Protein AF-A0A6A5CDA8-F1 (afdb_monomer)

Mean predicted aligned error: 11.1 Å

Foldseek 3Di:
DDDDDDPPPVVVVVVVPPPPDPPPPPPVPPPQQFDDPLQLLLLLLQCVLLVHPFDPSRVQLSVADADCVLVVQLLVLCVVCLVVVPLVSPLSSLLSLLVNLVSSLVSRVSRPRVVCSVLSVVLSVCSNVVVLVVSVQLSCCSVVVPVDDPGLVVLSVQLSVCVVVSVSNSNSNSSNNNSNVSSD

Sequence (184 aa):
MKRLTVGVVALMVLAVMMMMNCQSHTSALPIPKQLPSNVLAFVEGFLLGIEADVGNVTSCTKDAKITLNDFENAFYSLEYGFKKMNPQLIETGLKELAAGIEEIKQGIEDCNVKGIIKQIESLIAQLKSGTLGIIKVLVHETINIFHNSENLTNEFKNAIQYWKDKKYELCGVQVGMIVGVLLE

pLDDT: mean 81.66, std 19.38, range [39.44, 98.56]

Nearest PDB structures (foldseek):
  5tpm-as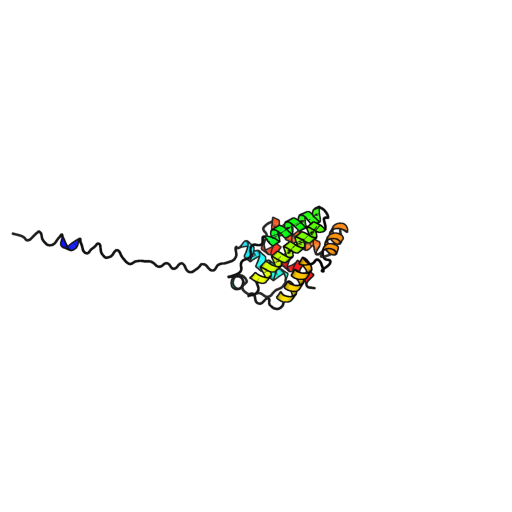sembly2_D  TM=4.374E-01  e=2.288E-01  Escherichia coli CFT073
  8pwn-assembly1_A  TM=2.565E-01  e=3.279E+00  Homo sapiens
  5ng6-assembly2_C  TM=3.794E-01  e=9.788E+00  Francisella tularensis subsp. novicida U112

Solvent-accessible surface area (backbone atoms only — not comparable to full-atom values): 10303 Å² total; per-residue (Å²): 132,83,95,81,82,75,76,68,70,69,62,64,69,70,71,70,77,73,82,78,82,80,79,77,77,72,70,70,69,78,72,77,57,61,55,57,69,60,55,44,34,20,51,53,17,23,38,57,28,52,68,52,86,51,78,64,61,72,70,37,28,33,84,34,82,74,83,62,59,36,40,54,52,10,40,52,30,32,54,51,9,65,75,65,72,34,67,69,35,36,48,50,12,42,34,27,37,26,52,31,51,50,44,49,50,67,30,38,67,68,36,74,48,70,89,48,50,65,56,52,52,50,47,32,52,30,41,62,71,53,74,72,48,55,63,57,53,47,53,49,52,68,73,62,66,67,90,82,61,99,41,69,60,53,38,52,51,49,23,41,50,24,51,76,69,66,37,32,31,64,17,15,23,30,52,12,38,52,50,43,66,69,72,111

Organism: Naegleria fowleri (NCBI:txid5763)

Structure (mmCIF, N/CA/C/O backbone):
data_AF-A0A6A5CDA8-F1
#
_entry.id   AF-A0A6A5CDA8-F1
#
loop_
_atom_site.group_PDB
_atom_site.id
_atom_site.type_symbol
_atom_site.label_atom_id
_atom_site.label_alt_id
_atom_site.label_comp_id
_atom_site.label_asym_id
_atom_site.label_entity_id
_atom_site.label_seq_id
_atom_site.pdbx_PDB_ins_code
_atom_site.Cartn_x
_atom_site.Cartn_y
_atom_site.Cartn_z
_atom_site.occupancy
_atom_site.B_iso_or_equiv
_atom_s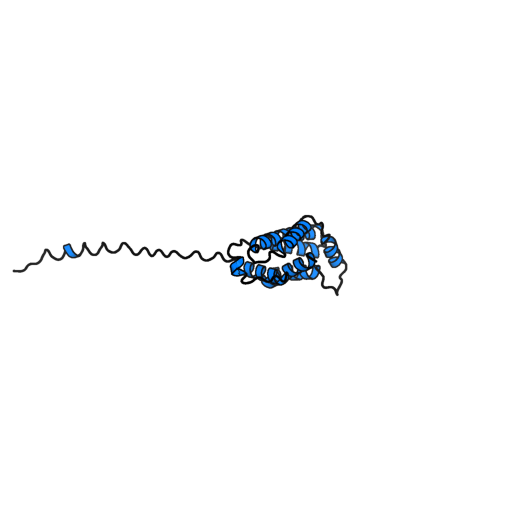ite.auth_seq_id
_atom_site.auth_comp_id
_atom_site.auth_asym_id
_atom_site.auth_atom_id
_atom_site.pdbx_PDB_model_num
ATOM 1 N N . MET A 1 1 ? -91.820 31.851 16.394 1.00 44.12 1 MET A N 1
ATOM 2 C CA . MET A 1 1 ? -91.070 31.388 15.208 1.00 44.12 1 MET A CA 1
ATOM 3 C C . MET A 1 1 ? -89.579 31.387 15.529 1.00 44.12 1 MET A C 1
ATOM 5 O O . MET A 1 1 ? -89.061 32.410 15.943 1.00 44.12 1 MET A O 1
ATOM 9 N N . LYS A 1 2 ? -88.988 30.183 15.456 1.00 39.44 2 LYS A N 1
ATOM 10 C CA . LYS A 1 2 ? -87.568 29.769 15.347 1.00 39.44 2 LYS A CA 1
ATOM 11 C C . LYS A 1 2 ? -86.530 30.907 15.404 1.00 39.44 2 LYS A C 1
ATOM 13 O O . LYS A 1 2 ? -86.514 31.746 14.520 1.00 39.44 2 LYS A O 1
ATOM 18 N N . ARG A 1 3 ? -85.695 31.017 16.450 1.00 48.16 3 ARG A N 1
ATOM 19 C CA . ARG A 1 3 ? -84.506 30.176 16.766 1.00 48.16 3 ARG A CA 1
ATOM 20 C C . ARG A 1 3 ? -83.619 29.888 15.545 1.00 48.16 3 ARG A C 1
ATOM 22 O O . ARG A 1 3 ? -83.562 28.755 15.088 1.00 48.16 3 ARG A O 1
ATOM 29 N N . LEU A 1 4 ? -82.919 30.898 15.044 1.00 48.12 4 LEU A N 1
ATOM 30 C CA . LEU A 1 4 ? -81.781 30.754 14.132 1.00 48.12 4 LEU A CA 1
ATOM 31 C C . LEU A 1 4 ? -80.940 32.024 14.261 1.00 48.12 4 LEU A C 1
ATOM 33 O O . LEU A 1 4 ? -81.420 33.054 13.815 1.00 48.12 4 LEU A O 1
ATOM 37 N N . THR A 1 5 ? -79.757 31.952 14.885 1.00 48.00 5 THR A N 1
ATOM 38 C CA . THR A 1 5 ? -78.607 32.861 14.619 1.00 48.00 5 THR A CA 1
ATOM 39 C C . THR A 1 5 ? -77.405 32.651 15.544 1.00 48.00 5 THR A C 1
ATOM 41 O O . THR A 1 5 ? -76.321 33.097 15.197 1.00 48.00 5 THR A O 1
ATOM 44 N N . VAL A 1 6 ? -77.523 31.953 16.682 1.00 46.28 6 VAL A N 1
ATOM 45 C CA . VAL A 1 6 ? -76.407 31.901 17.662 1.00 46.28 6 VAL A CA 1
ATOM 46 C C . VAL A 1 6 ? -75.512 30.653 17.527 1.00 46.28 6 VAL A C 1
ATOM 48 O O . VAL A 1 6 ? -74.372 30.657 17.975 1.00 46.28 6 VAL A O 1
ATOM 51 N N . GLY A 1 7 ? -75.973 29.587 16.865 1.00 40.06 7 GLY A N 1
ATOM 52 C CA . GLY A 1 7 ? -75.277 28.288 16.878 1.00 40.06 7 GLY A CA 1
ATOM 53 C C . GLY A 1 7 ? -74.151 28.084 15.856 1.00 40.06 7 GLY A C 1
ATOM 54 O O . GLY A 1 7 ? -73.374 27.151 16.011 1.00 40.06 7 GLY A O 1
ATOM 55 N N . VAL A 1 8 ? -74.052 28.907 14.805 1.00 44.09 8 VAL A N 1
ATOM 56 C CA . VAL A 1 8 ? -73.163 28.590 13.664 1.00 44.09 8 VAL A CA 1
ATOM 57 C C . VAL A 1 8 ? -71.793 29.264 13.773 1.00 44.09 8 VAL A C 1
ATOM 59 O O . VAL A 1 8 ? -70.801 28.711 13.310 1.00 44.09 8 VAL A O 1
ATOM 62 N N . VAL A 1 9 ? -71.693 30.416 14.441 1.00 42.38 9 VAL A N 1
ATOM 63 C CA . VAL A 1 9 ? -70.419 31.158 14.514 1.00 42.38 9 VAL A CA 1
ATOM 64 C C . VAL A 1 9 ? -69.482 30.586 15.588 1.00 42.38 9 VAL A C 1
ATOM 66 O O . VAL A 1 9 ? -68.268 30.598 15.414 1.00 42.38 9 VAL A O 1
ATOM 69 N N . ALA A 1 10 ? -70.025 29.997 16.659 1.00 42.84 10 ALA A N 1
ATOM 70 C CA . ALA A 1 10 ? -69.215 29.419 17.735 1.00 42.84 10 ALA A CA 1
ATOM 71 C C . ALA A 1 10 ? -68.520 28.098 17.348 1.00 42.84 10 ALA A C 1
ATOM 73 O O . ALA A 1 10 ? -67.520 27.736 17.965 1.00 42.84 10 ALA A O 1
ATOM 74 N N . LEU A 1 11 ? -69.006 27.387 16.321 1.00 42.19 11 LEU A N 1
ATOM 75 C CA . LEU A 1 11 ? -68.432 26.096 15.925 1.00 42.19 11 LEU A CA 1
ATOM 76 C C . LEU A 1 11 ? -67.228 26.210 14.976 1.00 42.19 11 LEU A C 1
ATOM 78 O O . LEU A 1 11 ? -66.478 25.247 14.851 1.00 42.19 11 LEU A O 1
ATOM 82 N N . MET A 1 12 ? -67.005 27.359 14.326 1.00 40.62 12 MET A N 1
ATOM 83 C CA . MET A 1 12 ? -65.873 27.505 13.396 1.00 40.62 12 MET A CA 1
ATOM 84 C C . MET A 1 12 ? -64.553 27.899 14.070 1.00 40.62 12 MET A C 1
ATOM 86 O O . MET A 1 12 ? -63.495 27.671 13.493 1.00 40.62 12 MET A O 1
ATOM 90 N N . VAL A 1 13 ? -64.572 28.444 15.291 1.00 45.09 13 VAL A N 1
ATOM 91 C CA . VAL A 1 13 ? -63.335 28.913 15.948 1.00 45.09 13 VAL A CA 1
ATOM 92 C C . VAL A 1 13 ? -62.582 27.775 16.659 1.00 45.09 13 VAL A C 1
ATOM 94 O O . VAL A 1 13 ? -61.368 27.847 16.822 1.00 45.09 13 VAL A O 1
ATOM 97 N N . LEU A 1 14 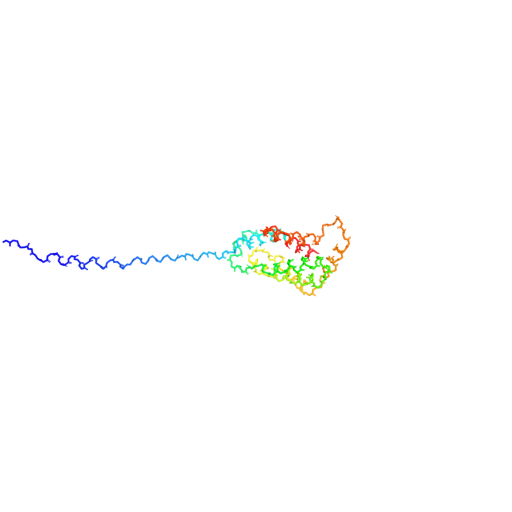? -63.254 26.672 17.006 1.00 42.12 14 LEU A N 1
ATOM 98 C CA . LEU A 1 14 ? -62.632 25.530 17.697 1.00 42.12 14 LEU A CA 1
ATOM 99 C C . LEU A 1 14 ? -61.931 24.522 16.769 1.00 42.12 14 LEU A C 1
ATOM 101 O O . LEU A 1 14 ? -61.166 23.693 17.252 1.00 42.12 14 LEU A O 1
ATOM 105 N N . ALA A 1 15 ? -62.129 24.602 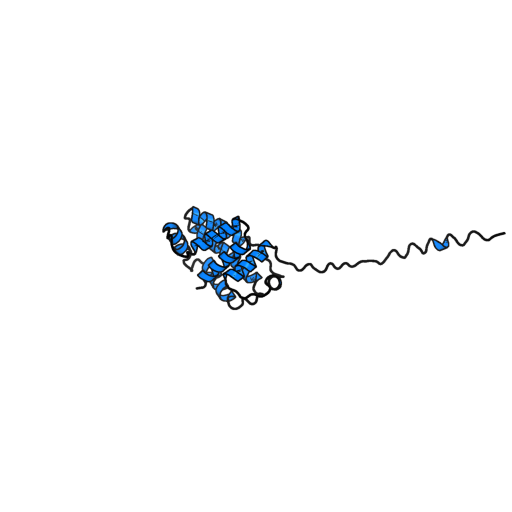15.450 1.00 42.59 15 ALA A N 1
ATOM 106 C CA . ALA A 1 15 ? -61.531 23.655 14.502 1.00 42.59 15 ALA A CA 1
ATOM 107 C C . ALA A 1 15 ? -60.115 24.041 14.026 1.00 42.59 15 ALA A C 1
ATOM 109 O O . ALA A 1 15 ? -59.438 23.227 13.404 1.00 42.59 15 ALA A O 1
ATOM 110 N N . VAL A 1 16 ? -59.636 25.256 14.323 1.00 45.94 16 VAL A N 1
ATOM 111 C CA . VAL A 1 16 ? -58.322 25.741 13.845 1.00 45.94 16 VAL A CA 1
ATOM 112 C C . VAL A 1 16 ? -57.199 25.520 14.876 1.00 45.94 16 VAL A C 1
ATOM 114 O O . VAL A 1 16 ? -56.023 25.649 14.555 1.00 45.94 16 VAL A O 1
ATOM 117 N N . MET A 1 17 ? -57.520 25.092 16.102 1.00 46.44 17 MET A N 1
ATOM 118 C CA . MET A 1 17 ? -56.546 24.937 17.198 1.00 46.44 17 MET A CA 1
ATOM 119 C C . MET A 1 17 ? -56.062 23.493 17.445 1.00 46.44 17 MET A C 1
ATOM 121 O O . MET A 1 17 ? -55.519 23.200 18.504 1.00 46.44 17 MET A O 1
ATOM 125 N N . MET A 1 18 ? -56.219 22.588 16.471 1.00 44.53 18 MET A N 1
ATOM 126 C CA . MET A 1 18 ? -55.675 21.213 16.518 1.00 44.53 18 MET A CA 1
ATOM 127 C C . MET A 1 18 ? -54.703 20.892 15.367 1.00 44.53 18 MET A C 1
ATOM 129 O O . MET A 1 18 ? -54.469 19.729 15.057 1.00 44.53 18 MET A O 1
ATOM 133 N N . MET A 1 19 ? -54.091 21.905 14.743 1.00 47.66 19 MET A N 1
ATOM 134 C CA . MET A 1 19 ? -53.007 21.706 13.759 1.00 47.66 19 MET A CA 1
ATOM 135 C C . MET A 1 19 ? -51.602 21.982 14.320 1.00 47.66 19 MET A C 1
ATOM 137 O O . MET A 1 19 ? -50.633 22.065 13.573 1.00 47.66 19 MET A O 1
ATOM 141 N N . MET A 1 20 ? -51.462 22.080 15.642 1.00 53.81 20 MET A N 1
ATOM 142 C CA . MET A 1 20 ? -50.168 22.047 16.322 1.00 53.81 20 MET A CA 1
ATOM 143 C C . MET A 1 20 ? -50.147 20.801 17.193 1.00 53.81 20 MET A C 1
ATOM 145 O O . MET A 1 20 ? -50.733 20.816 18.267 1.00 53.81 20 MET A O 1
ATOM 149 N N . ASN A 1 21 ? -49.550 19.717 16.691 1.00 50.25 21 ASN A N 1
ATOM 150 C CA . ASN A 1 21 ? -48.532 18.926 17.401 1.00 50.25 21 ASN A CA 1
ATOM 151 C C . ASN A 1 21 ? -48.347 17.521 16.794 1.00 50.25 21 ASN A C 1
ATOM 153 O O . ASN A 1 21 ? -48.413 16.510 17.487 1.00 50.25 21 ASN A O 1
ATOM 157 N N . CYS A 1 22 ? -48.068 17.447 15.494 1.00 43.53 22 CYS A N 1
ATOM 158 C CA . CYS A 1 22 ? -47.340 16.3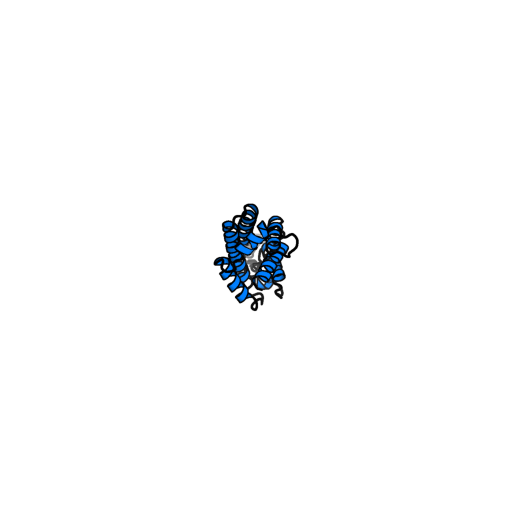03 14.956 1.00 43.53 22 CYS A CA 1
ATOM 159 C C . CYS A 1 22 ? -45.987 16.809 14.457 1.00 43.53 22 CYS A C 1
ATOM 161 O O . CYS A 1 22 ? -45.692 16.813 13.267 1.00 43.53 22 CYS A O 1
ATOM 163 N N . GLN A 1 23 ? -45.163 17.300 15.389 1.00 49.88 23 GLN A N 1
ATOM 164 C CA . GLN A 1 23 ? -43.724 17.231 15.189 1.00 49.88 23 GLN A CA 1
ATOM 165 C C . GLN A 1 23 ? -43.383 15.744 15.213 1.00 49.88 23 GLN A C 1
ATOM 167 O O . GLN A 1 23 ? -43.105 15.160 16.259 1.00 49.88 23 GLN A O 1
ATOM 172 N N . SER A 1 24 ? -43.449 15.109 14.046 1.00 44.56 24 SER A N 1
ATOM 173 C CA . SER A 1 24 ? -42.649 13.929 13.797 1.00 44.56 24 SER A CA 1
ATOM 174 C C . SER A 1 24 ? -41.200 14.381 13.940 1.00 44.56 24 SER A C 1
ATOM 176 O O . SER A 1 24 ? -40.571 14.825 12.980 1.00 44.56 24 SER A O 1
ATOM 178 N N . HIS A 1 25 ? -40.667 14.293 15.157 1.00 40.00 25 HIS A N 1
ATOM 179 C CA . HIS A 1 25 ? -39.252 14.046 15.341 1.00 40.00 25 HIS A CA 1
ATOM 180 C C . HIS A 1 25 ? -38.985 12.682 14.702 1.00 40.00 25 HIS A C 1
ATOM 182 O O . HIS A 1 25 ? -38.884 11.661 15.371 1.00 40.00 25 HIS A O 1
ATOM 188 N N . THR A 1 26 ? -38.889 12.654 13.373 1.00 41.00 26 THR A N 1
ATOM 189 C CA . THR A 1 26 ? -38.004 11.716 12.710 1.00 41.00 26 THR A CA 1
ATOM 190 C C . THR A 1 26 ? -36.610 12.176 13.103 1.00 41.00 26 THR A C 1
ATOM 192 O O . THR A 1 26 ? -35.941 12.900 12.368 1.00 41.00 26 THR A O 1
ATOM 195 N N . SER A 1 27 ? -36.179 11.810 14.309 1.00 44.97 27 SER A N 1
ATOM 196 C CA . SER A 1 27 ? -34.771 11.557 14.548 1.00 44.97 27 SER A CA 1
ATOM 197 C C . SER A 1 27 ? -34.423 10.446 13.570 1.00 44.97 27 SER A C 1
ATOM 199 O O . SER A 1 27 ? -34.586 9.263 13.860 1.00 44.97 27 SER A O 1
ATOM 201 N N . ALA A 1 28 ? -34.039 10.841 12.352 1.00 47.25 28 ALA A N 1
ATOM 202 C CA . ALA A 1 28 ? -33.265 9.981 11.490 1.00 47.25 28 ALA A CA 1
ATOM 203 C C . ALA A 1 28 ? -32.121 9.503 12.379 1.00 47.25 28 ALA A C 1
ATOM 205 O O . ALA A 1 28 ? -31.307 10.311 12.836 1.00 47.25 28 ALA A O 1
ATOM 206 N N . LEU A 1 29 ? -32.154 8.218 12.738 1.00 44.00 29 LEU A N 1
ATOM 207 C CA . LEU A 1 29 ? -31.032 7.586 13.404 1.00 44.00 29 LEU A CA 1
ATOM 208 C C . LEU A 1 29 ? -29.797 7.957 12.578 1.00 44.00 29 LEU A C 1
ATOM 210 O O . LEU A 1 29 ? -29.884 7.893 11.345 1.00 44.00 29 LEU A O 1
ATOM 214 N N . PRO A 1 30 ? -28.693 8.401 13.205 1.00 53.69 30 PRO A N 1
ATOM 215 C CA . PRO A 1 30 ? -27.465 8.646 12.473 1.00 53.69 30 PRO A CA 1
ATOM 216 C C . PRO A 1 30 ? -27.184 7.390 11.657 1.00 53.69 30 PRO A C 1
ATOM 218 O O . PRO A 1 30 ? -27.027 6.311 12.232 1.00 53.69 30 PRO A O 1
ATOM 221 N N . ILE A 1 31 ? -27.216 7.509 10.328 1.00 53.31 31 ILE A N 1
ATOM 222 C CA . ILE A 1 31 ? -26.797 6.415 9.458 1.00 53.31 31 ILE A CA 1
ATOM 223 C C . ILE A 1 31 ? -25.373 6.101 9.923 1.00 53.31 31 ILE A C 1
ATOM 225 O O . ILE A 1 31 ? -24.559 7.034 9.956 1.00 53.31 31 ILE A O 1
ATOM 229 N N . PRO A 1 32 ? -25.079 4.865 10.373 1.00 55.06 32 PRO A N 1
ATOM 230 C CA . PRO A 1 32 ? -23.731 4.519 10.789 1.00 55.06 32 PRO A CA 1
ATOM 231 C C . PRO A 1 32 ? -22.792 4.921 9.659 1.00 55.06 32 PRO A C 1
ATOM 233 O O . PRO A 1 32 ? -23.078 4.657 8.489 1.00 55.06 32 PRO A O 1
ATOM 236 N N . LYS A 1 33 ? -21.736 5.660 10.004 1.00 64.69 33 LYS A N 1
ATOM 237 C CA . LYS A 1 33 ? -20.827 6.281 9.045 1.00 64.69 33 LYS A CA 1
ATOM 238 C C . LYS A 1 33 ? -19.955 5.202 8.405 1.00 64.69 33 LYS A C 1
ATOM 240 O O . LYS A 1 33 ? -18.785 5.067 8.711 1.00 64.69 33 LYS A O 1
ATOM 245 N N . GLN A 1 34 ? -20.549 4.395 7.541 1.00 75.56 34 GLN A N 1
ATOM 246 C CA . GLN A 1 34 ? -19.856 3.306 6.884 1.00 75.56 34 GLN A CA 1
ATOM 247 C C . GLN A 1 34 ? -18.850 3.872 5.881 1.00 75.56 34 GLN A C 1
ATOM 249 O O . GLN A 1 34 ? -19.114 4.879 5.215 1.00 75.56 34 GLN A O 1
ATOM 254 N N . LEU A 1 35 ? -17.696 3.214 5.778 1.00 87.38 35 LEU A N 1
ATOM 255 C CA . LEU A 1 35 ? -16.744 3.491 4.713 1.00 87.38 35 LEU A CA 1
ATOM 256 C C . LEU A 1 35 ? -17.433 3.367 3.342 1.00 87.38 35 LEU A C 1
ATOM 258 O O . LEU A 1 35 ? -18.314 2.517 3.170 1.00 87.38 35 LEU A O 1
ATOM 262 N N . PRO A 1 36 ? -17.030 4.176 2.348 1.00 92.56 36 PRO A N 1
ATOM 263 C CA . PRO A 1 36 ? -17.439 3.958 0.968 1.00 92.56 36 PRO A CA 1
ATOM 264 C C . PRO A 1 36 ? -17.152 2.516 0.527 1.00 92.56 36 PRO A C 1
ATOM 266 O O . PRO A 1 36 ? -16.159 1.922 0.944 1.00 92.56 36 PRO A O 1
ATOM 269 N N . SER A 1 37 ? -18.001 1.950 -0.330 1.00 93.06 37 SER A N 1
ATOM 270 C CA . SER A 1 37 ? -17.945 0.528 -0.709 1.00 93.06 37 SER A CA 1
ATOM 271 C C . SER A 1 37 ? -16.604 0.101 -1.312 1.00 93.06 37 SER A C 1
ATOM 273 O O . SER A 1 37 ? -16.108 -0.975 -1.000 1.00 93.06 37 SER A O 1
ATOM 275 N N . ASN A 1 38 ? -15.983 0.953 -2.126 1.00 95.44 38 ASN A N 1
ATOM 276 C CA . ASN A 1 38 ? -14.641 0.729 -2.665 1.00 95.44 38 ASN A CA 1
ATOM 277 C C . ASN A 1 38 ? -13.558 0.711 -1.578 1.00 95.44 38 ASN A C 1
ATOM 279 O O . ASN A 1 38 ? -12.631 -0.090 -1.651 1.00 95.44 38 ASN A O 1
ATOM 283 N N . VAL A 1 39 ? -13.682 1.581 -0.575 1.00 96.06 39 VAL A N 1
ATOM 284 C CA . VAL A 1 39 ? -12.737 1.668 0.541 1.00 96.06 39 VAL A CA 1
ATOM 285 C C . VAL A 1 39 ? -12.877 0.459 1.455 1.00 96.06 39 VAL A C 1
ATOM 287 O O . VAL A 1 39 ? -11.875 -0.150 1.809 1.00 96.06 39 VAL A O 1
ATOM 290 N N . LEU A 1 40 ? -14.111 0.068 1.779 1.00 95.06 40 LEU A N 1
ATOM 291 C CA . LEU A 1 40 ? -14.379 -1.142 2.549 1.00 95.06 40 LEU A CA 1
ATOM 292 C C . LEU A 1 40 ? -13.818 -2.383 1.843 1.00 95.06 40 LEU A C 1
ATOM 294 O O . LEU A 1 40 ? -13.075 -3.133 2.463 1.00 95.06 40 LEU A O 1
ATOM 298 N N . ALA A 1 41 ? -14.094 -2.541 0.544 1.00 96.81 41 ALA A N 1
ATOM 299 C CA . ALA A 1 41 ? -13.580 -3.657 -0.247 1.00 96.81 41 ALA A CA 1
ATOM 300 C C . ALA A 1 41 ? -12.043 -3.707 -0.240 1.00 96.81 41 ALA A C 1
ATOM 302 O O . ALA A 1 41 ? -11.459 -4.772 -0.068 1.00 96.81 41 ALA A O 1
ATOM 303 N N . PHE A 1 42 ? -11.374 -2.557 -0.378 1.00 98.19 42 PHE A N 1
ATOM 304 C CA . PHE A 1 42 ? -9.915 -2.483 -0.279 1.00 98.19 42 PHE A CA 1
ATOM 305 C C . PHE A 1 42 ? -9.403 -2.921 1.099 1.00 98.19 42 PHE A C 1
ATOM 307 O O . PHE A 1 42 ? -8.447 -3.687 1.175 1.00 98.19 42 PHE A O 1
ATOM 314 N N . VAL A 1 43 ? -10.029 -2.459 2.187 1.00 96.12 43 VAL A N 1
ATOM 315 C CA . VAL A 1 43 ? -9.634 -2.822 3.559 1.00 96.12 43 VAL A CA 1
ATOM 316 C C . VAL A 1 43 ? -9.856 -4.312 3.825 1.00 96.12 43 VAL A C 1
ATOM 318 O O . VAL A 1 43 ? -8.981 -4.957 4.396 1.00 96.12 43 VAL A O 1
ATOM 321 N N . GLU A 1 44 ? -10.986 -4.873 3.390 1.00 95.31 44 GLU A N 1
ATOM 322 C CA . GLU A 1 44 ? -11.264 -6.312 3.480 1.00 95.31 44 GLU A CA 1
ATOM 323 C C . GLU A 1 44 ? -10.193 -7.115 2.736 1.00 95.31 44 GLU A C 1
ATOM 325 O O . GLU A 1 44 ? -9.582 -8.010 3.317 1.00 95.31 44 GLU A O 1
ATOM 330 N N . GLY A 1 45 ? -9.877 -6.722 1.500 1.00 96.75 45 GLY A N 1
ATOM 331 C CA . GLY A 1 45 ? -8.789 -7.318 0.733 1.00 96.75 45 GLY A CA 1
ATOM 332 C C . GLY A 1 45 ? -7.435 -7.216 1.438 1.00 96.75 45 GLY A C 1
ATOM 333 O O . GLY A 1 45 ? -6.708 -8.199 1.516 1.00 96.75 45 GLY A O 1
ATOM 334 N N . PHE A 1 46 ? -7.099 -6.053 1.998 1.00 96.81 46 PHE A N 1
ATOM 335 C CA . PHE A 1 46 ? -5.847 -5.851 2.731 1.00 96.81 46 PHE A CA 1
ATOM 336 C C . PHE A 1 46 ? -5.714 -6.799 3.925 1.00 96.81 46 PHE A C 1
ATOM 338 O O . PHE A 1 46 ? -4.672 -7.428 4.099 1.00 96.81 46 PHE A O 1
ATOM 345 N N . LEU A 1 47 ? -6.777 -6.932 4.722 1.00 94.00 47 LEU A N 1
ATOM 346 C CA . LEU A 1 47 ? -6.811 -7.823 5.882 1.00 94.00 47 LEU A CA 1
ATOM 347 C C . LEU A 1 47 ? -6.705 -9.297 5.470 1.00 94.00 47 LEU A C 1
ATOM 349 O O . LEU A 1 47 ? -6.021 -10.064 6.143 1.00 94.00 47 LEU A O 1
ATOM 353 N N . LEU A 1 48 ? -7.305 -9.676 4.336 1.00 94.06 48 LEU A N 1
ATOM 354 C CA . LEU A 1 48 ? -7.119 -11.003 3.745 1.00 94.06 48 LEU A CA 1
ATOM 355 C C . LEU A 1 48 ? -5.668 -11.232 3.301 1.00 94.06 48 LEU A C 1
ATOM 357 O O . LEU A 1 48 ? -5.114 -12.293 3.567 1.00 94.06 48 LEU A O 1
ATOM 361 N N . GLY A 1 49 ? -5.042 -10.249 2.651 1.00 93.75 49 GLY A N 1
ATOM 362 C CA . GLY A 1 49 ? -3.683 -10.377 2.119 1.00 93.75 49 GLY A CA 1
ATOM 363 C C . GLY A 1 49 ? -2.591 -10.471 3.190 1.00 93.75 49 GLY A C 1
ATOM 364 O O . GLY A 1 49 ? -1.576 -11.113 2.951 1.00 93.75 49 GLY A O 1
ATOM 365 N N . ILE A 1 50 ? -2.796 -9.870 4.367 1.00 91.69 50 ILE A N 1
ATOM 366 C CA . ILE A 1 50 ? -1.911 -10.042 5.540 1.00 91.69 50 ILE A CA 1
ATOM 367 C C . ILE A 1 50 ? -2.310 -11.245 6.415 1.00 91.69 50 ILE A C 1
ATOM 369 O O . ILE A 1 50 ? -1.805 -11.381 7.528 1.00 91.69 50 ILE A O 1
ATOM 373 N N . GLU A 1 51 ? -3.262 -12.062 5.949 1.00 89.31 51 GLU A N 1
ATOM 374 C CA . GLU A 1 51 ? -3.803 -13.233 6.651 1.00 89.31 51 GLU A CA 1
ATOM 375 C C . GLU A 1 51 ? -4.330 -12.923 8.067 1.00 89.31 51 GLU A C 1
ATOM 377 O O . GLU A 1 51 ? -4.244 -13.736 8.990 1.00 89.31 51 GLU A O 1
ATOM 382 N N . ALA A 1 52 ? -4.897 -11.729 8.266 1.00 84.25 52 ALA A N 1
ATOM 383 C CA . ALA A 1 52 ? -5.460 -11.342 9.551 1.00 84.25 52 ALA A CA 1
ATOM 384 C C . ALA A 1 52 ? -6.854 -11.953 9.754 1.00 84.25 52 ALA A C 1
ATOM 386 O O . ALA A 1 52 ? -7.786 -11.671 8.999 1.00 84.25 52 ALA A O 1
ATOM 387 N N . ASP A 1 53 ? -7.023 -12.719 10.836 1.00 81.25 53 ASP A N 1
ATOM 388 C CA . ASP A 1 53 ? -8.340 -13.170 11.295 1.00 81.25 53 ASP A CA 1
ATOM 389 C C . ASP A 1 53 ? -9.089 -12.008 11.957 1.00 81.25 53 ASP A C 1
ATOM 391 O O . ASP A 1 53 ? -8.971 -11.717 13.155 1.00 81.25 53 ASP A O 1
ATOM 395 N N . VAL A 1 54 ? -9.824 -11.291 11.119 1.00 78.81 54 VAL A N 1
ATOM 396 C CA . VAL A 1 54 ? -10.713 -10.207 11.504 1.00 78.81 54 VAL A CA 1
ATOM 397 C C . VAL A 1 54 ? -12.144 -10.695 11.341 1.00 78.81 54 VAL A C 1
ATOM 399 O O . VAL A 1 54 ? -12.499 -11.301 10.336 1.00 78.81 54 VAL A O 1
ATOM 402 N N . GLY A 1 55 ? -12.982 -10.447 12.346 1.00 82.25 55 GLY A N 1
ATOM 403 C CA . GLY A 1 55 ? -14.402 -10.778 12.270 1.00 82.25 55 GLY A CA 1
ATOM 404 C C . GLY A 1 55 ? -15.137 -9.888 11.258 1.00 82.25 55 GLY A C 1
ATOM 405 O O . GLY A 1 55 ? -14.816 -9.802 10.079 1.00 82.25 55 GLY A O 1
ATOM 406 N N . ASN A 1 56 ? -16.168 -9.180 11.708 1.00 85.56 56 ASN A N 1
ATOM 407 C CA . ASN A 1 56 ? -16.904 -8.282 10.822 1.00 85.56 56 ASN A CA 1
ATOM 408 C C . ASN A 1 56 ? -16.121 -6.971 10.590 1.00 85.56 56 ASN A C 1
ATOM 410 O O . ASN A 1 56 ? -16.165 -6.076 11.439 1.00 85.56 56 ASN A O 1
ATOM 414 N N . VAL A 1 57 ? -15.451 -6.850 9.436 1.00 87.44 57 VAL A N 1
ATOM 415 C CA . VAL A 1 57 ? -14.647 -5.666 9.066 1.00 87.44 57 VAL A CA 1
ATOM 416 C C . VAL A 1 57 ? -15.480 -4.386 9.101 1.00 87.44 57 VAL A C 1
ATOM 418 O O . VAL A 1 57 ? -15.096 -3.421 9.755 1.00 87.44 57 VAL A O 1
ATOM 421 N N . THR A 1 58 ? -16.685 -4.405 8.521 1.00 86.94 58 THR A N 1
ATOM 422 C CA . THR A 1 58 ? -17.613 -3.255 8.544 1.00 86.94 58 THR A CA 1
ATOM 423 C C . THR A 1 58 ? -17.857 -2.719 9.961 1.00 86.94 58 THR A C 1
ATOM 425 O O . THR A 1 58 ? -17.969 -1.511 10.164 1.00 86.94 58 THR A O 1
ATOM 428 N N . SER A 1 59 ? -17.944 -3.608 10.953 1.00 86.88 59 SER A N 1
ATOM 429 C CA . SER A 1 59 ? -18.208 -3.231 12.343 1.00 86.88 59 SER A CA 1
ATOM 430 C C . SER A 1 59 ? -16.986 -2.621 13.022 1.00 86.88 59 SER A C 1
ATOM 432 O O . SER A 1 59 ? -17.147 -1.689 13.812 1.00 86.88 59 SER A O 1
ATOM 434 N N . CYS A 1 60 ? -15.784 -3.124 12.726 1.00 88.19 60 CYS A N 1
ATOM 435 C CA . CYS A 1 60 ? -14.552 -2.616 13.329 1.00 88.19 60 CYS A CA 1
ATOM 436 C C . CYS A 1 60 ? -14.010 -1.360 12.630 1.00 88.19 60 CYS A C 1
ATOM 438 O O . CYS A 1 60 ? -13.307 -0.585 13.261 1.00 88.19 60 CYS A O 1
ATOM 440 N N . THR A 1 61 ? -14.410 -1.087 11.384 1.00 89.56 61 THR A N 1
ATOM 441 C CA . THR A 1 61 ? -14.018 0.125 10.641 1.00 89.56 61 THR A CA 1
ATOM 442 C C . THR A 1 61 ? -15.106 1.205 10.616 1.00 89.56 61 THR A C 1
ATOM 444 O O . THR A 1 61 ? -15.045 2.130 9.806 1.00 89.56 61 THR A O 1
ATOM 447 N N . LYS A 1 62 ? -16.145 1.102 11.454 1.00 87.00 62 LYS A N 1
ATOM 448 C CA . LYS A 1 62 ? -17.335 1.980 11.408 1.00 87.00 62 LYS A CA 1
ATOM 449 C C . LYS A 1 62 ? -17.045 3.470 11.648 1.00 87.00 62 LYS A C 1
ATOM 451 O O . LYS A 1 62 ? -17.836 4.312 11.244 1.00 87.00 62 LYS A O 1
ATOM 456 N N . ASP A 1 63 ? -15.952 3.782 12.341 1.00 86.06 63 ASP A N 1
ATOM 457 C CA . ASP A 1 63 ? -15.532 5.154 12.658 1.00 86.06 63 ASP A CA 1
ATOM 458 C C . ASP A 1 63 ? -14.259 5.553 11.890 1.00 86.06 63 ASP A C 1
ATOM 460 O O . ASP A 1 63 ? -13.776 6.686 12.009 1.00 86.06 63 ASP A O 1
ATOM 464 N N . ALA A 1 64 ? -13.737 4.638 11.064 1.00 89.06 64 ALA A N 1
ATOM 465 C CA . ALA A 1 64 ? -12.539 4.848 10.276 1.00 89.06 64 ALA A CA 1
ATOM 466 C C . ALA A 1 64 ? -12.765 5.923 9.205 1.00 89.06 64 ALA A C 1
ATOM 468 O O . ALA A 1 64 ? -13.843 6.068 8.620 1.00 89.06 64 ALA A O 1
ATOM 469 N N . LYS A 1 65 ? -11.712 6.689 8.928 1.00 90.38 65 LYS A N 1
ATOM 470 C CA . LYS A 1 65 ? -11.681 7.690 7.860 1.00 90.38 65 LYS A CA 1
ATOM 471 C C . LYS A 1 65 ? -10.523 7.343 6.942 1.00 90.38 65 LYS A C 1
ATOM 473 O O . LYS A 1 65 ? -9.406 7.760 7.208 1.00 90.38 65 LYS A O 1
ATOM 478 N N . ILE A 1 66 ? -10.821 6.556 5.915 1.00 93.19 66 ILE A N 1
ATOM 479 C CA . ILE A 1 66 ? -9.847 6.089 4.929 1.00 93.19 66 ILE A CA 1
ATOM 480 C C . ILE A 1 66 ? -10.234 6.662 3.561 1.00 93.19 66 ILE A C 1
ATOM 482 O O . ILE A 1 66 ? -11.406 6.609 3.177 1.00 93.19 66 ILE A O 1
ATOM 486 N N . THR A 1 67 ? -9.267 7.230 2.845 1.00 92.81 67 THR A N 1
ATOM 487 C CA . THR A 1 67 ? -9.459 7.937 1.570 1.00 92.81 67 THR A CA 1
ATOM 488 C C . THR A 1 67 ? -8.810 7.232 0.384 1.00 92.81 67 THR A C 1
ATOM 490 O O . THR A 1 67 ? -9.285 7.403 -0.735 1.00 92.81 67 THR A O 1
ATOM 493 N N . LEU A 1 68 ? -7.782 6.407 0.622 1.00 96.12 68 LEU A N 1
ATOM 494 C CA . LEU A 1 68 ? -6.982 5.709 -0.396 1.00 96.12 68 LEU A CA 1
ATOM 495 C C . LEU A 1 68 ? -6.179 6.623 -1.345 1.00 96.12 68 LEU A C 1
ATOM 497 O O . LEU A 1 68 ? -5.577 6.128 -2.297 1.00 96.12 68 LEU A O 1
ATOM 501 N N . ASN A 1 69 ? -6.114 7.933 -1.087 1.00 97.62 69 ASN A N 1
ATOM 502 C CA . ASN A 1 69 ? -5.387 8.878 -1.944 1.00 97.62 69 ASN A CA 1
ATOM 503 C C . ASN A 1 69 ? -3.880 8.582 -1.984 1.00 97.62 69 ASN A C 1
ATOM 505 O O . ASN A 1 69 ? -3.249 8.684 -3.034 1.00 97.62 69 ASN A O 1
ATOM 509 N N . ASP A 1 70 ? -3.301 8.184 -0.852 1.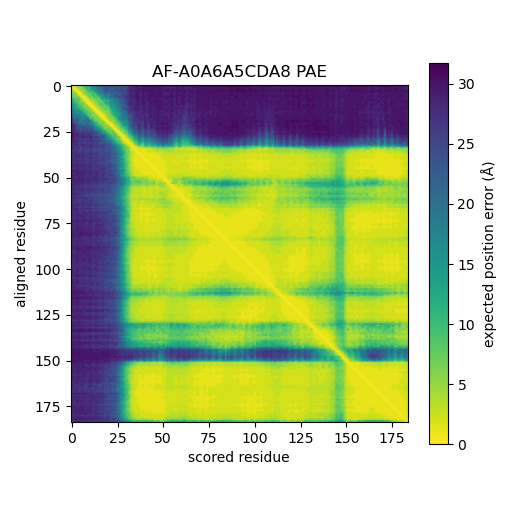00 98.25 70 ASP A N 1
ATOM 510 C CA . ASP A 1 70 ? -1.883 7.831 -0.785 1.00 98.25 70 ASP A CA 1
ATOM 511 C C . ASP A 1 70 ? -1.569 6.566 -1.595 1.00 98.25 70 ASP A C 1
ATOM 513 O O . ASP A 1 70 ? -0.516 6.490 -2.225 1.00 98.25 70 ASP A O 1
ATOM 517 N N . PHE A 1 71 ? -2.506 5.613 -1.679 1.00 98.38 71 PHE A N 1
ATOM 518 C CA . PHE A 1 71 ? -2.368 4.461 -2.573 1.00 98.38 71 PHE A CA 1
ATOM 519 C C . PHE A 1 71 ? -2.444 4.865 -4.045 1.00 98.38 71 PHE A C 1
ATOM 521 O O . PHE A 1 71 ? -1.644 4.382 -4.842 1.00 98.38 71 PHE A O 1
ATOM 528 N N . GLU A 1 72 ? -3.349 5.775 -4.418 1.00 98.38 72 GLU A N 1
ATOM 529 C CA . GLU A 1 72 ?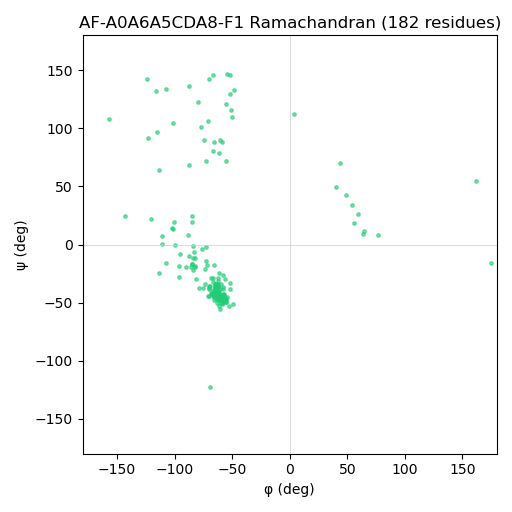 -3.415 6.292 -5.790 1.00 98.38 72 GLU A CA 1
ATOM 530 C C . GLU A 1 72 ? -2.082 6.917 -6.224 1.00 98.38 72 GLU A C 1
ATOM 532 O O . GLU A 1 72 ? -1.546 6.571 -7.282 1.00 98.38 72 GLU A O 1
ATOM 537 N N . ASN A 1 73 ? -1.520 7.782 -5.375 1.00 98.50 73 ASN A N 1
ATOM 538 C CA . ASN A 1 73 ? -0.222 8.411 -5.613 1.00 98.50 73 ASN A CA 1
ATOM 539 C C . ASN A 1 73 ? 0.894 7.362 -5.693 1.00 98.50 73 ASN A C 1
ATOM 541 O O . ASN A 1 73 ? 1.656 7.352 -6.664 1.00 98.50 73 ASN A O 1
ATOM 545 N N . ALA A 1 74 ? 0.919 6.417 -4.747 1.00 98.44 74 ALA A N 1
ATOM 546 C CA . ALA A 1 74 ? 1.897 5.338 -4.719 1.00 98.44 74 ALA A CA 1
ATOM 547 C C . ALA A 1 74 ? 1.899 4.537 -6.022 1.00 98.44 74 ALA A C 1
ATOM 549 O O . ALA A 1 74 ? 2.952 4.320 -6.623 1.00 98.44 74 ALA A O 1
ATOM 550 N N . PHE A 1 75 ? 0.723 4.118 -6.494 1.00 98.44 75 PHE A N 1
ATOM 551 C CA . PHE A 1 75 ? 0.597 3.339 -7.722 1.00 98.44 75 PHE A CA 1
ATOM 552 C C . PHE A 1 75 ? 1.020 4.134 -8.955 1.00 98.44 75 PHE A C 1
ATOM 554 O O . PHE A 1 75 ? 1.679 3.572 -9.831 1.00 98.44 75 PHE A O 1
ATOM 561 N N . TYR A 1 76 ? 0.720 5.433 -9.007 1.00 98.25 76 TYR A N 1
ATOM 562 C CA . TYR A 1 76 ? 1.195 6.310 -10.075 1.00 98.25 76 TYR A CA 1
ATOM 563 C C . TYR A 1 76 ? 2.731 6.421 -10.090 1.00 98.25 76 TYR A C 1
ATOM 565 O O . TYR A 1 76 ? 3.368 6.197 -11.127 1.00 98.25 76 TYR A O 1
ATOM 573 N N . SER A 1 77 ? 3.340 6.716 -8.938 1.00 98.12 77 SER A N 1
ATOM 574 C CA . SER A 1 77 ? 4.792 6.849 -8.780 1.00 98.12 77 SER A CA 1
ATOM 575 C C . SER A 1 77 ? 5.526 5.541 -9.086 1.00 98.12 77 SER A C 1
ATOM 577 O O . SER A 1 77 ? 6.513 5.548 -9.826 1.00 98.12 77 SER A O 1
ATOM 579 N N . LEU A 1 78 ? 5.016 4.407 -8.593 1.00 95.88 78 LEU A N 1
ATOM 580 C CA . LEU A 1 78 ? 5.572 3.076 -8.847 1.00 95.88 78 LEU A CA 1
ATOM 581 C C . LEU A 1 78 ? 5.446 2.675 -10.320 1.00 95.88 78 LEU A C 1
ATOM 583 O O . LEU A 1 78 ? 6.436 2.252 -10.914 1.00 95.88 78 LEU A O 1
ATOM 587 N N . GLU A 1 79 ? 4.274 2.844 -10.944 1.00 96.44 79 GLU A N 1
ATOM 588 C CA . GLU A 1 79 ? 4.074 2.520 -12.364 1.00 96.44 79 GLU A CA 1
ATOM 589 C C . GLU A 1 79 ? 5.061 3.297 -13.240 1.00 96.44 79 GLU A C 1
ATOM 591 O O . GLU A 1 79 ? 5.744 2.726 -14.102 1.00 96.44 79 GLU A O 1
ATOM 596 N N . TYR A 1 80 ? 5.172 4.606 -13.004 1.00 96.19 80 TYR A N 1
ATOM 597 C CA . TYR A 1 80 ? 6.072 5.452 -13.772 1.00 96.19 80 TYR A CA 1
ATOM 598 C C . TYR A 1 80 ? 7.544 5.160 -13.448 1.00 96.19 80 TYR A C 1
ATOM 600 O O . TYR A 1 80 ? 8.375 5.119 -14.360 1.00 96.19 80 TYR A O 1
ATOM 608 N N . GLY A 1 81 ? 7.857 4.871 -12.184 1.00 94.00 81 GLY A N 1
ATOM 609 C CA . GLY A 1 81 ? 9.172 4.441 -11.718 1.00 94.00 81 GLY A CA 1
ATOM 610 C C . GLY A 1 81 ? 9.651 3.167 -12.408 1.00 94.00 81 GLY A C 1
ATOM 611 O O . GLY A 1 81 ? 10.735 3.168 -12.992 1.00 94.00 81 GLY A O 1
ATOM 612 N N . PHE A 1 82 ? 8.827 2.118 -12.452 1.00 91.62 82 PHE A N 1
ATOM 613 C CA . PHE A 1 82 ? 9.147 0.878 -13.166 1.00 91.62 82 PHE A CA 1
ATOM 614 C C . PHE A 1 82 ? 9.281 1.104 -14.672 1.00 91.62 82 PHE A C 1
ATOM 616 O O . PHE A 1 82 ? 10.265 0.685 -15.278 1.00 91.62 82 PHE A O 1
ATOM 623 N N . LYS A 1 83 ? 8.337 1.828 -15.288 1.00 92.06 83 LYS A N 1
ATOM 624 C CA . LYS A 1 83 ? 8.345 2.092 -16.737 1.00 92.06 83 LYS A CA 1
ATOM 625 C C . LYS A 1 83 ? 9.567 2.890 -17.193 1.00 92.06 83 LYS A C 1
ATOM 627 O O . LYS A 1 83 ? 10.023 2.725 -18.324 1.00 92.06 83 LYS A O 1
ATOM 632 N N . LYS A 1 84 ? 10.057 3.802 -16.352 1.00 92.81 84 LYS A N 1
ATOM 633 C CA . LYS A 1 84 ? 11.206 4.667 -16.650 1.00 92.81 84 LYS A CA 1
ATOM 634 C C . LYS A 1 84 ? 12.512 4.177 -16.039 1.00 92.81 84 LYS A C 1
ATOM 636 O O . LYS A 1 84 ? 13.525 4.836 -16.250 1.00 92.81 84 LYS A O 1
ATOM 641 N N . MET A 1 85 ? 12.493 3.060 -15.309 1.00 88.69 85 MET A N 1
ATOM 642 C CA . MET A 1 85 ? 13.623 2.582 -14.507 1.00 88.69 85 MET A CA 1
ATOM 643 C C . MET A 1 85 ? 14.203 3.700 -13.624 1.00 88.69 85 MET A C 1
ATOM 645 O O . MET A 1 85 ? 15.414 3.888 -13.539 1.00 88.69 85 MET A O 1
ATOM 649 N N . ASN A 1 86 ? 13.319 4.488 -13.007 1.00 91.75 86 ASN A N 1
ATOM 650 C CA . ASN A 1 86 ? 13.685 5.637 -12.192 1.00 91.75 86 ASN A CA 1
ATOM 651 C C . ASN A 1 86 ? 13.586 5.261 -10.701 1.00 91.75 86 ASN A C 1
ATOM 653 O O . ASN A 1 86 ? 12.473 5.176 -10.173 1.00 91.75 86 ASN A O 1
ATOM 657 N N . PRO A 1 87 ? 14.722 5.046 -10.011 1.00 90.00 87 PRO A N 1
ATOM 658 C CA . PRO A 1 87 ? 14.722 4.615 -8.618 1.00 90.00 87 PRO A CA 1
ATOM 659 C C . PRO A 1 87 ? 14.160 5.672 -7.663 1.00 90.00 87 PRO A C 1
ATOM 661 O O . PRO A 1 87 ? 13.565 5.299 -6.659 1.00 90.00 87 PRO A O 1
ATOM 664 N N . GLN A 1 88 ? 14.283 6.966 -7.977 1.00 93.25 88 GLN A N 1
ATOM 665 C CA . GLN A 1 88 ? 13.711 8.033 -7.151 1.00 93.25 88 GLN A CA 1
ATOM 666 C C . GLN A 1 88 ? 12.180 7.990 -7.164 1.00 93.25 88 GLN A C 1
ATOM 668 O O . GLN A 1 88 ? 11.555 8.175 -6.129 1.00 93.25 88 GLN A O 1
ATOM 673 N N . LEU A 1 89 ? 11.566 7.698 -8.313 1.00 95.44 89 LEU A N 1
ATOM 674 C CA . LEU A 1 89 ? 10.112 7.532 -8.406 1.00 95.44 89 LEU A CA 1
ATOM 675 C C . LEU A 1 89 ? 9.624 6.261 -7.706 1.00 95.44 89 LEU A C 1
ATOM 677 O O . LEU A 1 89 ? 8.568 6.279 -7.081 1.00 95.44 89 LEU A O 1
ATOM 681 N N . ILE A 1 90 ? 10.408 5.180 -7.764 1.00 93.56 90 ILE A N 1
ATOM 682 C CA . ILE A 1 90 ? 10.122 3.963 -6.993 1.00 93.56 90 ILE A CA 1
ATOM 683 C C . ILE A 1 90 ? 10.179 4.274 -5.491 1.00 93.56 90 ILE A C 1
ATOM 685 O O . ILE A 1 90 ? 9.274 3.901 -4.754 1.00 93.56 90 ILE A O 1
ATOM 689 N N . GLU A 1 91 ? 11.199 5.005 -5.037 1.00 94.25 91 GLU A N 1
ATOM 690 C CA . GLU A 1 91 ? 11.315 5.453 -3.646 1.00 94.25 91 GLU A CA 1
ATOM 691 C C . GLU A 1 91 ? 10.134 6.332 -3.214 1.00 94.25 91 GLU A C 1
ATOM 693 O O . GLU A 1 91 ? 9.562 6.101 -2.148 1.00 94.25 91 GLU A O 1
ATOM 698 N N . THR A 1 92 ? 9.744 7.312 -4.035 1.00 96.38 92 THR A N 1
ATOM 699 C CA . THR A 1 92 ? 8.555 8.140 -3.788 1.00 96.38 92 THR A CA 1
ATOM 700 C C . THR A 1 92 ? 7.311 7.272 -3.636 1.00 96.38 92 THR A C 1
ATOM 702 O O . THR A 1 92 ? 6.606 7.396 -2.638 1.00 96.38 92 THR A O 1
ATOM 705 N N . GLY A 1 93 ? 7.095 6.332 -4.556 1.00 97.12 93 GLY A N 1
ATOM 706 C CA . GLY A 1 93 ? 5.937 5.449 -4.511 1.00 97.12 93 GLY A CA 1
ATOM 707 C C . GLY A 1 93 ? 5.905 4.532 -3.286 1.00 97.12 93 GLY A C 1
ATOM 708 O O . GLY A 1 93 ? 4.842 4.289 -2.729 1.00 97.12 93 GLY A O 1
ATOM 709 N N . LEU A 1 94 ? 7.060 4.075 -2.793 1.00 96.62 94 LEU A N 1
ATOM 710 C CA . LEU A 1 94 ? 7.146 3.300 -1.548 1.00 96.62 94 LEU A CA 1
ATOM 711 C C . LEU A 1 94 ? 6.843 4.145 -0.302 1.00 96.62 94 LEU A C 1
ATOM 713 O O . LEU A 1 94 ? 6.240 3.649 0.649 1.00 96.62 94 LEU A O 1
ATOM 717 N N . LYS A 1 95 ? 7.241 5.421 -0.297 1.00 97.19 95 LYS A N 1
ATOM 718 C CA . LYS A 1 95 ? 6.913 6.366 0.783 1.00 97.19 95 LYS A CA 1
ATOM 719 C C . LYS A 1 95 ? 5.419 6.684 0.818 1.00 97.19 95 LYS A C 1
ATOM 721 O O . LYS A 1 95 ? 4.837 6.725 1.899 1.00 97.19 95 LYS A O 1
ATOM 726 N N . GLU A 1 96 ? 4.809 6.869 -0.348 1.00 98.38 96 GLU A N 1
ATOM 727 C CA . GLU A 1 96 ? 3.362 7.061 -0.505 1.00 98.38 96 GLU A CA 1
ATOM 728 C C . GLU A 1 96 ? 2.597 5.792 -0.100 1.00 98.38 96 GLU A C 1
ATOM 730 O O . GLU A 1 96 ? 1.645 5.866 0.671 1.00 98.38 96 GLU A O 1
ATOM 735 N N . LEU A 1 97 ? 3.085 4.608 -0.490 1.00 98.06 97 LEU A N 1
ATOM 736 C CA . LEU A 1 97 ? 2.527 3.330 -0.041 1.00 98.06 97 LEU A CA 1
ATOM 737 C C . LEU A 1 97 ? 2.544 3.232 1.489 1.00 98.06 97 LEU A C 1
ATOM 739 O O . LEU A 1 97 ? 1.551 2.844 2.095 1.00 98.06 97 LEU A O 1
ATOM 743 N N . ALA A 1 98 ? 3.654 3.615 2.124 1.00 97.44 98 ALA A N 1
ATOM 744 C CA . ALA A 1 98 ? 3.773 3.612 3.577 1.00 97.44 98 ALA A CA 1
ATOM 745 C C . ALA A 1 98 ? 2.785 4.575 4.258 1.00 97.44 98 ALA A C 1
ATOM 747 O O . ALA A 1 98 ? 2.296 4.265 5.342 1.00 97.44 98 ALA A O 1
ATOM 748 N N . ALA A 1 99 ? 2.482 5.723 3.642 1.00 98.06 99 ALA A N 1
ATOM 749 C CA . ALA A 1 99 ? 1.447 6.637 4.127 1.00 98.06 99 ALA A CA 1
ATOM 750 C C . ALA A 1 99 ? 0.042 6.017 4.002 1.00 98.06 99 ALA A C 1
ATOM 752 O O . ALA A 1 99 ? -0.723 6.043 4.963 1.00 98.06 99 ALA A O 1
ATOM 753 N N . GLY A 1 100 ? -0.252 5.350 2.881 1.00 97.94 100 GLY A N 1
ATOM 754 C CA . GLY A 1 100 ? -1.500 4.601 2.709 1.00 97.94 100 GLY A CA 1
ATOM 755 C C . GLY A 1 100 ? -1.656 3.475 3.735 1.00 97.94 100 GLY A C 1
ATOM 756 O O . GLY A 1 100 ? -2.701 3.350 4.368 1.00 97.94 100 GLY A O 1
ATOM 757 N N . ILE A 1 101 ? -0.601 2.688 3.974 1.00 97.56 101 ILE A N 1
ATOM 758 C CA . ILE A 1 101 ? -0.600 1.625 4.995 1.00 97.56 101 ILE A CA 1
ATOM 759 C C . ILE A 1 101 ? -0.810 2.213 6.399 1.00 97.56 101 ILE A C 1
ATOM 761 O O . ILE A 1 101 ? -1.499 1.608 7.218 1.00 97.56 101 ILE A O 1
ATOM 765 N N . GLU A 1 102 ? -0.260 3.393 6.690 1.00 97.06 102 GLU A N 1
ATOM 766 C CA . GLU A 1 102 ? -0.484 4.089 7.960 1.00 97.06 102 GLU A CA 1
ATOM 767 C C . GLU A 1 102 ? -1.952 4.498 8.155 1.00 97.06 102 GLU A C 1
ATOM 769 O O . GLU A 1 102 ? -2.481 4.322 9.254 1.00 97.06 102 GLU A O 1
ATOM 774 N N . GLU A 1 103 ? -2.626 4.970 7.100 1.00 95.38 103 GLU A N 1
ATOM 775 C CA . GLU A 1 103 ? -4.066 5.273 7.116 1.00 95.38 103 GLU A CA 1
ATOM 776 C C . GLU A 1 103 ? -4.894 4.007 7.389 1.00 95.38 103 GLU A C 1
ATOM 778 O O . GLU A 1 103 ? -5.770 4.012 8.259 1.00 95.38 103 GLU A O 1
ATOM 783 N N . ILE A 1 104 ? -4.576 2.893 6.713 1.00 95.25 104 ILE A N 1
ATOM 784 C CA . ILE A 1 104 ? -5.239 1.603 6.956 1.00 95.25 104 ILE A CA 1
ATOM 785 C C . ILE A 1 104 ? -5.016 1.156 8.394 1.00 95.25 104 ILE A C 1
ATOM 787 O O . ILE A 1 104 ? -5.993 0.862 9.075 1.00 95.25 104 ILE A O 1
ATOM 791 N N . LYS A 1 105 ? -3.763 1.158 8.872 1.00 94.62 105 LYS A N 1
ATOM 792 C CA . LYS A 1 105 ? -3.393 0.771 10.240 1.00 94.62 105 LYS A CA 1
ATOM 793 C C . LYS A 1 105 ? -4.272 1.486 11.262 1.00 94.62 105 LYS A C 1
ATOM 795 O O . LYS A 1 105 ? -4.869 0.818 12.097 1.00 94.62 105 LYS A O 1
ATOM 800 N N . GLN A 1 106 ? -4.375 2.813 11.159 1.00 92.44 106 GLN A N 1
ATOM 801 C CA . GLN A 1 106 ? -5.211 3.637 12.038 1.00 92.44 106 GLN A CA 1
ATOM 802 C C . GLN A 1 106 ? -6.696 3.261 11.936 1.00 92.44 106 GLN A C 1
ATOM 804 O O . GLN A 1 106 ? -7.396 3.206 12.943 1.00 92.44 106 GLN A O 1
ATOM 809 N N . GLY A 1 107 ? -7.185 2.979 10.727 1.00 90.69 107 GLY A N 1
ATOM 810 C CA . GLY A 1 107 ? -8.573 2.588 10.493 1.00 90.69 107 GLY A CA 1
ATOM 811 C C . GLY A 1 107 ? -8.941 1.180 10.969 1.00 90.69 107 GLY A C 1
ATOM 812 O O . GLY A 1 107 ? -10.129 0.903 11.129 1.00 90.69 107 GLY A O 1
ATOM 813 N N . ILE A 1 108 ? -7.955 0.308 11.208 1.00 90.44 108 ILE A N 1
ATOM 814 C CA . ILE A 1 108 ? -8.161 -1.080 11.648 1.00 90.44 108 ILE A CA 1
ATOM 815 C C . ILE A 1 108 ? -7.701 -1.345 13.088 1.00 90.44 108 ILE A C 1
ATOM 817 O O . ILE A 1 108 ? -7.719 -2.499 13.511 1.00 90.44 108 ILE A O 1
ATOM 821 N N . GLU A 1 109 ? -7.302 -0.335 13.872 1.00 87.88 109 GLU A N 1
ATOM 822 C CA . GLU A 1 109 ? -6.817 -0.544 15.255 1.00 87.88 109 GLU A CA 1
ATOM 823 C C . GLU A 1 109 ? -7.844 -1.279 16.140 1.00 87.88 109 GLU A C 1
ATOM 825 O O . GLU A 1 109 ? -7.475 -2.071 17.016 1.00 87.88 109 GLU A O 1
ATOM 830 N N . ASP A 1 110 ? -9.132 -1.094 15.843 1.00 87.38 110 ASP A N 1
ATOM 831 C CA . ASP A 1 110 ? -10.253 -1.743 16.523 1.00 87.38 110 ASP A CA 1
ATOM 832 C C . ASP A 1 110 ? -10.566 -3.163 15.994 1.00 87.38 110 ASP A C 1
ATOM 834 O O . ASP A 1 110 ? -11.370 -3.885 16.586 1.00 87.38 110 ASP A O 1
ATOM 838 N N . CYS A 1 111 ? -9.917 -3.622 14.915 1.00 84.38 111 CYS A N 1
ATOM 839 C CA . CYS A 1 111 ? -10.215 -4.881 14.213 1.00 84.38 111 CYS A CA 1
ATOM 840 C C . CYS A 1 111 ? -9.546 -6.141 14.800 1.00 84.38 111 CYS A C 1
ATOM 842 O O . CYS A 1 111 ? -9.356 -7.121 14.094 1.00 84.38 111 CYS A O 1
ATOM 844 N N . ASN A 1 112 ? -9.184 -6.162 16.085 1.00 83.44 112 ASN A N 1
ATOM 845 C CA . ASN A 1 112 ? -8.474 -7.285 16.734 1.00 83.44 112 ASN A CA 1
ATOM 846 C C . ASN A 1 112 ? -7.135 -7.703 16.070 1.00 83.44 112 ASN A C 1
ATOM 848 O O . ASN A 1 112 ? -6.577 -8.751 16.376 1.00 83.44 112 ASN A O 1
ATOM 852 N N . VAL A 1 113 ? -6.536 -6.846 15.243 1.00 81.94 113 VAL A N 1
ATOM 853 C CA . VAL A 1 113 ? -5.263 -7.098 14.534 1.00 81.94 113 VAL A CA 1
ATOM 854 C C . VAL A 1 113 ? -4.012 -6.781 15.369 1.00 81.94 113 VAL A C 1
ATOM 856 O O . VAL A 1 113 ? -2.917 -6.582 14.847 1.00 81.94 113 VAL A O 1
ATOM 859 N N . LYS A 1 114 ? -4.136 -6.709 16.700 1.00 76.69 114 LYS A N 1
ATOM 860 C CA . LYS A 1 114 ? -3.086 -6.172 17.591 1.00 76.69 114 LYS A CA 1
ATOM 861 C C . LYS A 1 114 ? -1.740 -6.897 17.482 1.00 76.69 114 LYS A C 1
ATOM 863 O O . LYS A 1 114 ? -0.712 -6.286 17.765 1.00 76.69 114 LYS A O 1
ATOM 868 N N . GLY A 1 115 ? -1.746 -8.168 17.073 1.00 81.88 115 GLY A N 1
ATOM 869 C CA . GLY A 1 115 ? -0.537 -8.973 16.883 1.00 81.88 115 GLY A CA 1
ATOM 870 C C . GLY A 1 115 ? 0.410 -8.429 15.809 1.00 81.88 115 GLY A C 1
ATOM 871 O O . GLY A 1 115 ? 1.621 -8.544 15.973 1.00 81.88 115 GLY A O 1
ATOM 872 N N . ILE A 1 116 ? -0.122 -7.774 14.770 1.00 86.31 116 ILE A N 1
ATOM 873 C CA . ILE A 1 116 ? 0.664 -7.335 13.604 1.00 86.31 116 ILE A CA 1
ATOM 874 C C . ILE A 1 116 ? 0.890 -5.818 13.562 1.00 86.31 116 ILE A C 1
ATOM 876 O O . ILE A 1 116 ? 1.791 -5.352 12.873 1.00 86.31 116 ILE A O 1
ATOM 880 N N . ILE A 1 117 ? 0.129 -5.025 14.331 1.00 89.00 117 ILE A N 1
ATOM 881 C CA . ILE A 1 117 ? 0.190 -3.549 14.292 1.00 89.00 117 ILE A CA 1
ATOM 882 C C . ILE A 1 117 ? 1.612 -3.021 14.507 1.00 89.00 117 ILE A C 1
ATOM 884 O O . ILE A 1 117 ? 2.070 -2.175 13.747 1.00 89.00 117 ILE A O 1
ATOM 888 N N . LYS A 1 118 ? 2.349 -3.553 15.490 1.00 90.25 118 LYS A N 1
ATOM 889 C CA . LYS A 1 118 ? 3.737 -3.124 15.749 1.00 90.25 118 LYS A CA 1
ATOM 890 C C . LYS A 1 118 ? 4.688 -3.456 14.598 1.00 90.25 118 LYS A C 1
ATOM 892 O O . LYS A 1 118 ? 5.639 -2.717 14.354 1.00 90.25 118 LYS A O 1
ATOM 897 N N . GLN A 1 119 ? 4.451 -4.574 13.917 1.00 91.44 119 GLN A N 1
ATOM 898 C CA . GLN A 1 119 ? 5.245 -4.980 12.761 1.00 91.44 119 GLN A CA 1
ATOM 899 C C . GLN A 1 119 ? 4.958 -4.043 11.583 1.00 91.44 119 GLN A C 1
ATOM 901 O O . GLN A 1 119 ? 5.892 -3.508 10.994 1.00 91.44 119 GLN A O 1
ATOM 906 N N . ILE A 1 120 ? 3.680 -3.730 11.340 1.00 93.19 120 ILE A N 1
ATOM 907 C CA . ILE A 1 120 ? 3.251 -2.732 10.352 1.00 93.19 120 ILE A CA 1
ATOM 908 C C . ILE A 1 120 ? 3.861 -1.353 10.654 1.00 93.19 120 ILE A C 1
ATOM 910 O O . ILE A 1 120 ? 4.359 -0.695 9.747 1.00 93.19 120 ILE A O 1
ATOM 914 N N . GLU A 1 121 ? 3.892 -0.910 11.914 1.00 94.44 121 GLU A N 1
ATOM 915 C CA . GLU A 1 121 ? 4.540 0.355 12.301 1.00 94.44 121 GLU A CA 1
ATOM 916 C C . GLU A 1 121 ? 6.036 0.372 11.985 1.00 94.44 121 GLU A C 1
ATOM 918 O O . GLU A 1 121 ? 6.551 1.364 11.462 1.00 94.44 121 GLU A O 1
ATOM 923 N N . SER A 1 122 ? 6.732 -0.731 12.274 1.00 93.38 122 SER A N 1
ATOM 924 C CA . SER A 1 122 ? 8.141 -0.881 11.917 1.00 93.38 122 SER A CA 1
ATOM 925 C C . SER A 1 122 ? 8.331 -0.829 10.402 1.00 93.38 122 SER A C 1
ATOM 927 O O . SER A 1 122 ? 9.177 -0.077 9.920 1.00 93.38 122 SER A O 1
ATOM 929 N N . LEU A 1 123 ? 7.509 -1.557 9.644 1.00 93.38 123 LEU A N 1
ATOM 930 C CA . LEU A 1 123 ? 7.535 -1.563 8.185 1.00 93.38 123 LEU A CA 1
ATOM 931 C C . LEU A 1 123 ? 7.322 -0.160 7.606 1.00 93.38 123 LEU A C 1
ATOM 933 O O . LEU A 1 123 ? 8.118 0.286 6.783 1.00 93.38 123 LEU A O 1
ATOM 937 N N . ILE A 1 124 ? 6.306 0.572 8.076 1.00 95.38 124 ILE A N 1
ATOM 938 C CA . ILE A 1 124 ? 6.042 1.958 7.663 1.00 95.38 124 ILE A CA 1
ATOM 939 C C . ILE A 1 124 ? 7.286 2.825 7.885 1.00 95.38 124 ILE A C 1
ATOM 941 O O . ILE A 1 124 ? 7.690 3.569 6.988 1.00 95.38 124 ILE A O 1
ATOM 945 N N . ALA A 1 125 ? 7.918 2.728 9.060 1.00 95.06 125 ALA A N 1
ATOM 946 C CA . ALA A 1 125 ? 9.114 3.505 9.369 1.00 95.06 125 ALA A CA 1
ATOM 947 C C . ALA A 1 125 ? 10.275 3.172 8.420 1.00 95.06 125 ALA A C 1
ATOM 949 O O . ALA A 1 125 ? 10.949 4.082 7.935 1.00 95.06 125 ALA A O 1
ATOM 950 N N . GLN A 1 126 ? 10.479 1.888 8.118 1.00 92.75 126 GLN A N 1
ATOM 951 C CA . GLN A 1 126 ? 11.558 1.451 7.238 1.00 92.75 126 GLN A CA 1
ATOM 952 C C . GLN A 1 126 ? 11.308 1.774 5.755 1.00 92.75 126 GLN A C 1
ATOM 954 O O . GLN A 1 126 ? 12.251 2.086 5.025 1.00 92.75 126 GLN A O 1
ATOM 959 N N . LEU A 1 127 ? 10.052 1.736 5.297 1.00 92.62 127 LEU A N 1
ATOM 960 C CA . LEU A 1 127 ? 9.671 2.188 3.956 1.00 92.62 127 LEU A CA 1
ATOM 961 C C . LEU A 1 127 ? 9.884 3.699 3.813 1.00 92.62 127 LEU A C 1
ATOM 963 O O . LEU A 1 127 ? 10.462 4.151 2.825 1.00 92.62 127 LEU A O 1
ATOM 967 N N . LYS A 1 128 ? 9.493 4.483 4.827 1.00 93.38 128 LYS A N 1
ATOM 968 C CA . LYS A 1 128 ? 9.687 5.941 4.837 1.00 93.38 128 LYS A CA 1
ATOM 969 C C . LYS A 1 128 ? 11.164 6.343 4.856 1.00 93.38 128 LYS A C 1
ATOM 971 O O . LYS A 1 128 ? 11.533 7.323 4.209 1.00 93.38 128 LYS A O 1
ATOM 976 N N . SER A 1 129 ? 12.007 5.612 5.585 1.00 90.50 129 SER A N 1
ATOM 977 C CA . SER A 1 129 ? 13.450 5.878 5.675 1.00 90.50 129 SER A CA 1
ATOM 978 C C . SER A 1 129 ? 14.257 5.298 4.506 1.00 90.50 129 SER A C 1
ATOM 980 O O . SER A 1 129 ? 15.395 5.713 4.295 1.00 90.50 129 SER A O 1
ATOM 982 N N . GLY A 1 130 ? 13.701 4.329 3.770 1.00 84.38 130 GLY A N 1
ATOM 983 C CA . GLY A 1 130 ? 14.399 3.574 2.728 1.00 84.38 130 GLY A CA 1
ATOM 984 C C . GLY A 1 130 ? 15.360 2.500 3.259 1.00 84.38 130 GLY A C 1
ATOM 985 O O . GLY A 1 130 ? 16.104 1.906 2.476 1.00 84.38 130 GLY A O 1
ATOM 986 N N . THR A 1 131 ? 15.365 2.214 4.568 1.00 79.31 131 THR A N 1
ATOM 987 C CA . THR A 1 131 ? 16.346 1.305 5.194 1.00 79.31 131 THR A CA 1
ATOM 988 C C . THR A 1 131 ? 16.131 -0.173 4.875 1.00 79.31 131 THR A C 1
ATOM 990 O O . THR A 1 131 ? 17.051 -0.957 5.074 1.00 79.31 131 THR A O 1
ATOM 993 N N . LEU A 1 132 ? 14.970 -0.555 4.328 1.00 75.00 132 LEU A N 1
ATOM 994 C CA . LEU A 1 132 ? 14.705 -1.928 3.867 1.00 75.00 132 LEU A CA 1
ATOM 995 C C . LEU A 1 132 ? 15.568 -2.349 2.673 1.00 75.00 132 LEU A C 1
ATOM 997 O O . LEU A 1 132 ? 15.632 -3.525 2.338 1.00 75.00 132 LEU A O 1
ATOM 1001 N N . GLY A 1 133 ? 16.178 -1.397 1.957 1.00 81.38 133 GLY A N 1
ATOM 1002 C CA . GLY A 1 133 ? 16.881 -1.701 0.710 1.00 81.38 133 GLY A CA 1
ATOM 1003 C C . GLY A 1 133 ? 15.957 -2.210 -0.404 1.00 81.38 133 GLY A C 1
ATOM 1004 O O . GLY A 1 133 ? 16.442 -2.652 -1.444 1.00 81.38 133 GLY A O 1
ATOM 1005 N N . ILE A 1 134 ? 14.635 -2.105 -0.227 1.00 79.69 134 ILE A N 1
ATOM 1006 C CA . ILE A 1 134 ? 13.632 -2.656 -1.143 1.00 79.69 134 ILE A CA 1
ATOM 1007 C C . ILE A 1 134 ? 13.699 -2.036 -2.541 1.00 79.69 134 ILE A C 1
ATOM 1009 O O . ILE A 1 134 ? 13.459 -2.706 -3.538 1.00 79.69 134 ILE A O 1
ATOM 1013 N N . ILE A 1 135 ? 14.151 -0.784 -2.637 1.00 80.69 135 ILE A N 1
ATOM 1014 C CA . ILE A 1 135 ? 14.431 -0.118 -3.914 1.00 80.69 135 ILE A CA 1
ATOM 1015 C C . ILE A 1 135 ? 15.458 -0.922 -4.719 1.00 80.69 135 ILE A C 1
ATOM 1017 O O . ILE A 1 135 ? 15.283 -1.114 -5.918 1.00 80.69 135 ILE A O 1
ATOM 1021 N N . LYS A 1 136 ? 16.517 -1.429 -4.071 1.00 82.19 136 LYS A N 1
ATOM 1022 C CA . LYS A 1 136 ? 17.546 -2.233 -4.740 1.00 82.19 136 LYS A CA 1
ATOM 1023 C C . LYS A 1 136 ? 16.955 -3.536 -5.269 1.00 82.19 136 LYS A C 1
ATOM 1025 O O . LYS A 1 136 ? 17.273 -3.905 -6.393 1.00 82.19 136 LYS A O 1
ATOM 1030 N N . VAL A 1 137 ? 16.103 -4.196 -4.484 1.00 81.88 137 VAL A N 1
ATOM 1031 C CA . VAL A 1 137 ? 15.406 -5.428 -4.888 1.00 81.88 137 VAL A CA 1
ATOM 1032 C C . VAL A 1 137 ? 14.532 -5.156 -6.112 1.00 81.88 137 VAL A C 1
ATOM 1034 O O . VAL A 1 137 ? 14.761 -5.748 -7.163 1.00 81.88 137 VAL A O 1
ATOM 1037 N N . LEU A 1 138 ? 13.633 -4.174 -6.031 1.00 79.81 138 LEU A N 1
ATOM 1038 C CA . LEU A 1 138 ? 12.693 -3.845 -7.105 1.00 79.81 138 LEU A CA 1
ATOM 1039 C C . LEU A 1 138 ? 13.384 -3.382 -8.396 1.00 79.81 138 LEU A C 1
ATOM 1041 O O . LEU A 1 138 ? 13.000 -3.783 -9.495 1.00 79.81 138 LEU A O 1
ATOM 1045 N N . VAL A 1 139 ? 14.427 -2.554 -8.291 1.00 78.56 139 VAL A N 1
ATOM 1046 C CA . VAL A 1 139 ? 15.204 -2.102 -9.457 1.00 78.56 139 VAL A CA 1
ATOM 1047 C C . VAL A 1 139 ? 15.952 -3.273 -10.093 1.00 78.56 139 VAL A C 1
ATOM 1049 O O . VAL A 1 139 ? 15.942 -3.415 -11.315 1.00 78.56 139 VAL A O 1
ATOM 1052 N N . HIS A 1 140 ? 16.578 -4.129 -9.284 1.00 79.38 140 HIS A N 1
ATOM 1053 C CA . HIS A 1 140 ? 17.344 -5.267 -9.783 1.00 79.38 140 HIS A CA 1
ATOM 1054 C C . HIS A 1 140 ? 16.439 -6.321 -10.435 1.00 79.38 140 HIS A C 1
ATOM 1056 O O . HIS A 1 140 ? 16.759 -6.803 -11.519 1.00 79.38 140 HIS A O 1
ATOM 1062 N N . GLU A 1 141 ? 15.282 -6.620 -9.840 1.00 76.50 141 GLU A N 1
ATOM 1063 C CA . GLU A 1 141 ? 14.260 -7.500 -10.424 1.00 76.50 141 GLU A CA 1
ATOM 1064 C C . GLU A 1 141 ? 13.703 -6.948 -11.740 1.00 76.50 141 GLU A C 1
ATOM 1066 O O . GLU A 1 141 ? 13.543 -7.693 -12.708 1.00 76.50 141 GLU A O 1
ATOM 1071 N N . THR A 1 142 ? 13.455 -5.635 -11.802 1.00 71.50 142 THR A N 1
ATOM 1072 C CA . THR A 1 142 ? 12.952 -4.973 -13.015 1.00 71.50 142 THR A CA 1
ATOM 1073 C C . THR A 1 142 ? 13.954 -5.063 -14.170 1.00 71.50 142 THR A C 1
ATOM 1075 O O . THR A 1 142 ? 13.549 -5.282 -15.310 1.00 71.50 142 THR A O 1
ATOM 1078 N N . ILE A 1 143 ? 15.254 -4.919 -13.890 1.00 70.56 143 ILE A N 1
ATOM 1079 C CA . ILE A 1 143 ? 16.318 -4.957 -14.907 1.00 70.56 143 ILE A CA 1
ATOM 1080 C C . ILE A 1 143 ? 16.653 -6.392 -15.330 1.00 70.56 143 ILE A C 1
ATOM 1082 O O . ILE A 1 143 ? 16.908 -6.638 -16.507 1.00 70.56 143 ILE A O 1
ATOM 1086 N N . ASN A 1 144 ? 16.646 -7.347 -14.397 1.00 62.81 144 ASN A N 1
ATOM 1087 C CA . ASN A 1 144 ? 17.147 -8.697 -14.662 1.00 62.81 144 ASN A CA 1
ATOM 1088 C C . ASN A 1 144 ? 16.138 -9.652 -15.315 1.00 62.81 144 ASN A C 1
ATOM 1090 O O . ASN A 1 144 ? 16.515 -10.790 -15.579 1.00 62.81 144 ASN A O 1
ATOM 1094 N N . ILE A 1 145 ? 14.891 -9.226 -15.574 1.00 56.12 145 ILE A N 1
ATOM 1095 C CA . ILE A 1 145 ? 13.840 -10.018 -16.252 1.00 56.12 145 ILE A CA 1
ATOM 1096 C C . ILE A 1 145 ? 13.848 -11.491 -15.784 1.00 56.12 145 ILE A C 1
ATOM 1098 O O . ILE A 1 145 ? 13.896 -12.430 -16.582 1.00 56.12 145 ILE A O 1
ATOM 1102 N N . PHE A 1 146 ? 13.863 -11.722 -14.467 1.00 54.19 146 PHE A N 1
ATOM 1103 C CA . PHE A 1 146 ? 13.763 -13.081 -13.937 1.00 54.19 146 PHE A CA 1
ATOM 1104 C C . PHE A 1 146 ? 12.334 -13.582 -14.164 1.00 54.19 146 PHE A C 1
ATOM 1106 O O . PHE A 1 146 ? 11.390 -13.149 -13.511 1.00 54.19 146 PHE A O 1
ATOM 1113 N N . HIS A 1 147 ? 12.183 -14.490 -15.126 1.00 46.38 147 HIS A N 1
ATOM 1114 C CA . HIS A 1 147 ? 10.897 -15.013 -15.587 1.00 46.38 147 HIS A CA 1
ATOM 1115 C C . HIS A 1 147 ? 10.197 -15.985 -14.615 1.00 46.38 147 HIS A C 1
ATOM 1117 O O . HIS A 1 147 ? 9.097 -16.418 -14.932 1.00 46.38 147 HIS A O 1
ATOM 1123 N N . ASN A 1 148 ? 10.790 -16.337 -13.464 1.00 44.66 148 ASN A N 1
ATOM 1124 C CA . ASN A 1 148 ? 10.376 -17.516 -12.684 1.00 44.66 148 ASN A CA 1
ATOM 1125 C C . ASN A 1 148 ? 10.429 -17.378 -11.150 1.00 44.66 148 ASN A C 1
ATOM 1127 O O . ASN A 1 148 ? 10.535 -18.390 -10.464 1.00 44.66 148 ASN A O 1
ATOM 1131 N N . SER A 1 149 ? 10.344 -16.182 -10.580 1.00 41.59 149 SER A N 1
ATOM 1132 C CA . SER A 1 149 ? 10.163 -16.070 -9.128 1.00 41.59 149 SER A CA 1
ATOM 1133 C C . SER A 1 149 ? 8.931 -15.247 -8.805 1.00 41.59 149 SER A C 1
ATOM 1135 O O . SER A 1 149 ? 8.599 -14.293 -9.513 1.00 41.59 149 SER A O 1
ATOM 1137 N N . GLU A 1 150 ? 8.237 -15.682 -7.760 1.00 53.47 150 GLU A N 1
ATOM 1138 C CA . GLU A 1 150 ? 7.194 -14.986 -7.010 1.00 53.47 150 GLU A CA 1
ATOM 1139 C C . GLU A 1 150 ? 7.753 -13.641 -6.517 1.00 53.47 150 GLU A C 1
ATOM 1141 O O . GLU A 1 150 ? 8.152 -13.471 -5.373 1.00 53.47 150 GLU A O 1
ATOM 1146 N N . ASN A 1 151 ? 7.940 -12.711 -7.451 1.00 73.31 151 ASN A N 1
ATOM 1147 C CA . ASN A 1 151 ? 8.691 -11.490 -7.226 1.00 73.31 151 ASN A CA 1
ATOM 1148 C C . ASN A 1 151 ? 7.765 -10.430 -6.664 1.00 73.31 151 ASN A C 1
ATOM 1150 O O . ASN A 1 151 ? 6.688 -10.180 -7.208 1.00 73.31 151 ASN A O 1
ATOM 1154 N N . LEU A 1 152 ? 8.254 -9.713 -5.661 1.00 84.31 152 LEU A N 1
ATOM 1155 C CA . LEU A 1 152 ? 7.592 -8.546 -5.098 1.00 84.31 152 LEU A CA 1
ATOM 1156 C C . LEU A 1 152 ? 7.214 -7.522 -6.186 1.00 84.31 152 LEU A C 1
ATOM 1158 O O . LEU A 1 152 ? 6.162 -6.888 -6.127 1.00 84.31 152 LEU A O 1
ATOM 1162 N N . THR A 1 153 ? 8.026 -7.411 -7.244 1.00 85.94 153 THR A N 1
ATOM 1163 C CA . THR A 1 153 ? 7.704 -6.599 -8.427 1.00 85.94 153 THR A CA 1
ATOM 1164 C C . THR A 1 153 ? 6.393 -7.016 -9.117 1.00 85.94 153 THR A C 1
ATOM 1166 O O . THR A 1 153 ? 5.667 -6.154 -9.618 1.00 85.94 153 THR A O 1
ATOM 1169 N N . ASN A 1 154 ? 6.067 -8.312 -9.176 1.00 87.88 154 ASN A N 1
ATOM 1170 C CA . ASN A 1 154 ? 4.804 -8.791 -9.749 1.00 87.88 154 ASN A CA 1
ATOM 1171 C C . ASN A 1 154 ? 3.620 -8.433 -8.854 1.00 87.88 154 ASN A C 1
ATOM 1173 O O . ASN A 1 154 ? 2.593 -8.006 -9.377 1.00 87.88 154 ASN A O 1
ATOM 1177 N N . GLU A 1 155 ? 3.783 -8.508 -7.533 1.00 91.00 155 GLU A N 1
ATOM 1178 C CA . GLU A 1 155 ? 2.747 -8.072 -6.598 1.00 91.00 155 GLU A CA 1
ATOM 1179 C C . GLU A 1 155 ? 2.433 -6.585 -6.760 1.00 91.00 155 GLU A C 1
ATOM 1181 O O . GLU A 1 155 ? 1.270 -6.203 -6.902 1.00 91.00 155 GLU A O 1
ATOM 1186 N N . PHE A 1 156 ? 3.466 -5.746 -6.885 1.00 94.12 156 PHE A N 1
ATOM 1187 C CA . PHE A 1 156 ? 3.279 -4.330 -7.193 1.00 94.12 156 PHE A CA 1
ATOM 1188 C C . PHE A 1 156 ? 2.575 -4.107 -8.536 1.00 94.12 156 PHE A C 1
ATOM 1190 O O . PHE A 1 156 ? 1.655 -3.293 -8.622 1.00 94.12 156 PHE A O 1
ATOM 1197 N N . LYS A 1 157 ? 2.963 -4.833 -9.593 1.00 93.88 157 LYS A N 1
ATOM 1198 C CA . LYS A 1 157 ? 2.310 -4.730 -10.911 1.00 93.88 157 LYS A CA 1
ATOM 1199 C C . LYS A 1 157 ? 0.841 -5.149 -10.857 1.00 93.88 157 LYS A C 1
ATOM 1201 O O . LYS A 1 157 ? 0.005 -4.473 -11.457 1.00 93.88 157 LYS A O 1
ATOM 1206 N N . ASN A 1 158 ? 0.523 -6.219 -10.133 1.00 95.69 158 ASN A N 1
ATOM 1207 C CA . ASN A 1 158 ? -0.845 -6.692 -9.955 1.00 95.69 158 ASN A CA 1
ATOM 1208 C C . ASN A 1 158 ? -1.674 -5.679 -9.159 1.00 95.69 158 ASN A C 1
ATOM 1210 O O . ASN A 1 158 ? -2.767 -5.329 -9.599 1.00 95.69 158 ASN A O 1
ATOM 1214 N N . ALA A 1 159 ? -1.142 -5.137 -8.057 1.00 97.81 159 ALA A N 1
ATOM 1215 C CA . ALA A 1 159 ? -1.805 -4.094 -7.274 1.00 97.81 159 ALA A CA 1
ATOM 1216 C C . ALA A 1 159 ? -2.143 -2.865 -8.138 1.00 97.81 159 ALA A C 1
ATOM 1218 O O . ALA A 1 159 ? -3.294 -2.426 -8.160 1.00 97.81 159 ALA A O 1
ATOM 1219 N N . ILE A 1 160 ? -1.173 -2.373 -8.922 1.00 98.31 160 ILE A N 1
ATOM 1220 C CA . ILE A 1 160 ? -1.352 -1.255 -9.865 1.00 98.31 160 ILE A CA 1
ATOM 1221 C C . ILE A 1 160 ? -2.429 -1.584 -10.908 1.00 98.31 160 ILE A C 1
ATOM 1223 O O . ILE A 1 160 ? -3.291 -0.753 -11.202 1.00 98.31 160 ILE A O 1
ATOM 1227 N N . GLN A 1 161 ? -2.408 -2.791 -11.479 1.00 98.19 161 GLN A N 1
ATOM 1228 C CA . GLN A 1 161 ? -3.392 -3.184 -12.485 1.00 98.19 161 GLN A CA 1
ATOM 1229 C C . GLN A 1 161 ? -4.801 -3.297 -11.888 1.00 98.19 161 GLN A C 1
ATOM 1231 O O . GLN A 1 161 ? -5.752 -2.787 -12.477 1.00 98.19 161 GLN A O 1
ATOM 1236 N N . TYR A 1 162 ? -4.950 -3.904 -10.709 1.00 98.56 162 TYR A N 1
ATOM 1237 C CA . TYR A 1 162 ? -6.237 -3.998 -10.024 1.00 98.56 162 TYR A CA 1
ATOM 1238 C C . TYR A 1 162 ? -6.776 -2.633 -9.608 1.00 98.56 162 TYR A C 1
ATOM 1240 O O . TYR A 1 162 ? -7.981 -2.404 -9.729 1.00 98.56 162 TYR A O 1
ATOM 1248 N N . TRP A 1 163 ? -5.903 -1.705 -9.208 1.00 98.44 163 TRP A N 1
ATOM 1249 C CA . TRP A 1 163 ? -6.285 -0.317 -8.961 1.00 98.44 163 TRP A CA 1
ATOM 1250 C C . TRP A 1 163 ? -6.882 0.335 -10.215 1.00 98.44 163 TRP A C 1
ATOM 1252 O O . TRP A 1 163 ? -7.999 0.853 -10.182 1.00 98.44 163 TRP A O 1
ATOM 1262 N N . LYS A 1 164 ? -6.184 0.237 -11.355 1.00 98.12 164 LYS A N 1
ATOM 1263 C CA . LYS A 1 164 ? -6.635 0.787 -12.649 1.00 98.12 164 LYS A CA 1
ATOM 1264 C C . LYS A 1 164 ? -7.941 0.156 -13.136 1.00 98.12 164 LYS A C 1
ATOM 1266 O O . LYS A 1 164 ? -8.794 0.851 -13.687 1.00 98.12 164 LYS A O 1
ATOM 1271 N N . ASP A 1 165 ? -8.115 -1.137 -12.883 1.00 98.50 165 ASP A N 1
ATOM 1272 C CA . ASP A 1 165 ? -9.335 -1.887 -13.188 1.00 98.50 165 ASP A CA 1
ATOM 1273 C C . ASP A 1 165 ? -10.482 -1.615 -12.194 1.00 98.50 165 ASP A C 1
ATOM 1275 O O . ASP A 1 165 ? -11.580 -2.145 -12.378 1.00 98.50 165 ASP A O 1
ATOM 1279 N N . LYS A 1 166 ? -10.254 -0.817 -11.138 1.00 98.00 166 LYS A N 1
ATOM 1280 C CA . LYS A 1 166 ? -11.200 -0.561 -10.034 1.00 98.00 166 LYS A CA 1
ATOM 1281 C C . LYS A 1 166 ? -11.617 -1.828 -9.274 1.00 98.00 166 LYS A C 1
ATOM 1283 O O . LYS A 1 166 ? -12.693 -1.888 -8.680 1.00 98.00 166 LYS A O 1
ATOM 1288 N N . LYS A 1 167 ? -10.757 -2.849 -9.275 1.00 98.31 167 LYS A N 1
ATOM 1289 C CA . LYS A 1 167 ? -10.907 -4.094 -8.508 1.00 98.31 167 LYS A CA 1
ATOM 1290 C C . LYS A 1 167 ? -10.311 -3.895 -7.114 1.00 98.31 167 LYS A C 1
ATOM 1292 O O . LYS A 1 167 ? -9.261 -4.442 -6.798 1.00 98.31 167 LYS A O 1
ATOM 1297 N N . TYR A 1 168 ? -10.961 -3.059 -6.305 1.00 98.19 168 TYR A N 1
ATOM 1298 C CA . TYR A 1 168 ? -10.411 -2.577 -5.032 1.00 98.19 168 TYR A CA 1
ATOM 1299 C C . TYR A 1 168 ? -10.102 -3.686 -4.025 1.00 98.19 168 TYR A C 1
ATOM 1301 O O . TYR A 1 168 ? -9.062 -3.623 -3.386 1.00 98.19 168 TYR A O 1
ATOM 1309 N N . GLU A 1 169 ? -10.943 -4.716 -3.935 1.00 98.06 169 GLU A N 1
ATOM 1310 C CA . GLU A 1 169 ? -10.692 -5.875 -3.070 1.00 98.06 169 GLU A CA 1
ATOM 1311 C C . GLU A 1 169 ? -9.416 -6.616 -3.470 1.00 98.06 169 GLU A C 1
ATOM 1313 O O . GLU A 1 169 ? -8.508 -6.761 -2.661 1.00 98.06 169 GLU A O 1
ATOM 1318 N N . LEU A 1 170 ? -9.285 -6.992 -4.747 1.00 98.25 170 LEU A N 1
ATOM 1319 C CA . LEU A 1 170 ? -8.080 -7.655 -5.256 1.00 98.25 170 LEU A CA 1
ATOM 1320 C C . LEU A 1 170 ? -6.837 -6.766 -5.130 1.00 98.25 170 LEU A C 1
ATOM 1322 O O . LEU A 1 170 ? -5.751 -7.258 -4.850 1.00 98.25 170 LEU A O 1
ATOM 1326 N N . CYS A 1 171 ? -6.989 -5.453 -5.313 1.00 98.50 171 CYS A N 1
ATOM 1327 C CA . CYS A 1 171 ? -5.916 -4.496 -5.062 1.00 98.50 171 CYS A CA 1
ATOM 1328 C C . CYS A 1 171 ? -5.485 -4.524 -3.588 1.00 98.50 171 CYS A C 1
ATOM 1330 O O . CYS A 1 171 ? -4.294 -4.639 -3.309 1.00 98.50 171 CYS A O 1
ATOM 1332 N N . GLY A 1 172 ? -6.451 -4.497 -2.664 1.00 98.06 172 GLY A N 1
ATOM 1333 C CA . GLY A 1 172 ? -6.225 -4.651 -1.231 1.00 98.06 172 GLY A CA 1
ATOM 1334 C C . GLY A 1 172 ? -5.481 -5.943 -0.907 1.00 98.06 172 GLY A C 1
ATOM 1335 O O . GLY A 1 172 ? -4.478 -5.886 -0.203 1.00 98.06 172 GLY A O 1
ATOM 1336 N N . VAL A 1 173 ? -5.897 -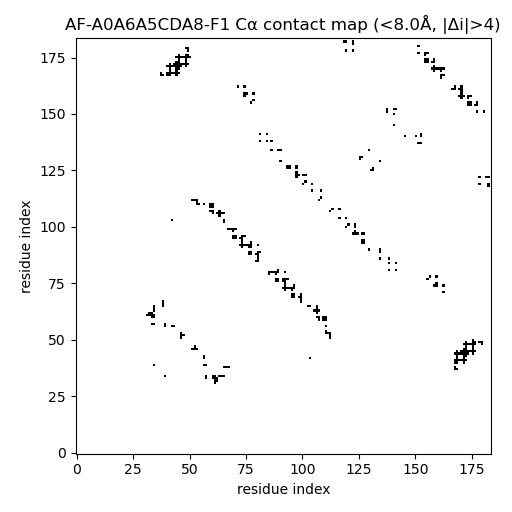7.076 -1.488 1.00 97.75 173 VAL A N 1
ATOM 1337 C CA . VAL A 1 173 ? -5.218 -8.376 -1.321 1.00 97.75 173 VAL A CA 1
ATOM 1338 C C . VAL A 1 173 ? -3.749 -8.286 -1.717 1.00 97.75 173 VAL A C 1
ATOM 1340 O O . VAL A 1 173 ? -2.897 -8.636 -0.906 1.00 97.75 173 VAL A O 1
ATOM 1343 N N . GLN A 1 174 ? -3.424 -7.736 -2.893 1.00 97.50 174 GLN A N 1
ATOM 1344 C CA . GLN A 1 174 ? -2.018 -7.622 -3.306 1.00 97.50 174 GLN A CA 1
ATOM 1345 C C . GLN A 1 174 ? -1.216 -6.699 -2.389 1.00 97.50 174 GLN A C 1
ATOM 1347 O O . GLN A 1 174 ? -0.063 -6.990 -2.090 1.00 97.50 174 GLN A O 1
ATOM 1352 N N . VAL A 1 175 ? -1.804 -5.597 -1.913 1.00 97.88 175 VAL A N 1
ATOM 1353 C CA . VAL A 1 175 ? -1.133 -4.723 -0.937 1.00 97.88 175 VAL A CA 1
ATOM 1354 C C . VAL A 1 175 ? -0.902 -5.457 0.384 1.00 97.88 175 VAL A C 1
ATOM 1356 O O . VAL A 1 175 ? 0.174 -5.327 0.963 1.00 97.88 175 VAL A O 1
ATOM 1359 N N . GLY A 1 176 ? -1.869 -6.252 0.843 1.00 96.12 176 GLY A N 1
ATOM 1360 C CA . GLY A 1 176 ? -1.709 -7.094 2.022 1.00 96.12 176 GLY A CA 1
ATOM 1361 C C . GLY A 1 176 ? -0.599 -8.131 1.838 1.00 96.12 176 GLY A C 1
ATOM 1362 O O . GLY A 1 176 ? 0.277 -8.227 2.687 1.00 96.12 176 GLY A O 1
ATOM 1363 N N . MET A 1 177 ? -0.548 -8.814 0.692 1.00 94.44 177 MET A N 1
ATOM 1364 C CA . MET A 1 177 ? 0.525 -9.764 0.371 1.00 94.44 177 MET A CA 1
ATOM 1365 C C . MET A 1 177 ? 1.900 -9.084 0.314 1.00 94.44 177 MET A C 1
ATOM 1367 O O . MET A 1 177 ? 2.863 -9.610 0.863 1.00 94.44 177 MET A O 1
ATOM 1371 N N . ILE A 1 178 ? 1.996 -7.886 -0.280 1.00 94.50 178 ILE A N 1
ATOM 1372 C CA . ILE A 1 178 ? 3.219 -7.063 -0.259 1.00 94.50 178 ILE A CA 1
ATOM 1373 C C . ILE A 1 178 ? 3.647 -6.792 1.182 1.00 94.50 178 ILE A C 1
ATOM 1375 O O . ILE A 1 178 ? 4.819 -6.948 1.507 1.00 94.50 178 ILE A O 1
ATOM 1379 N N . VAL A 1 179 ? 2.715 -6.383 2.047 1.00 93.88 179 VAL A N 1
ATOM 1380 C CA . VAL A 1 179 ? 3.011 -6.159 3.465 1.00 93.88 179 VAL A CA 1
ATOM 1381 C C . VAL A 1 179 ? 3.472 -7.453 4.125 1.00 93.88 179 VAL A C 1
ATOM 1383 O O . VAL A 1 179 ? 4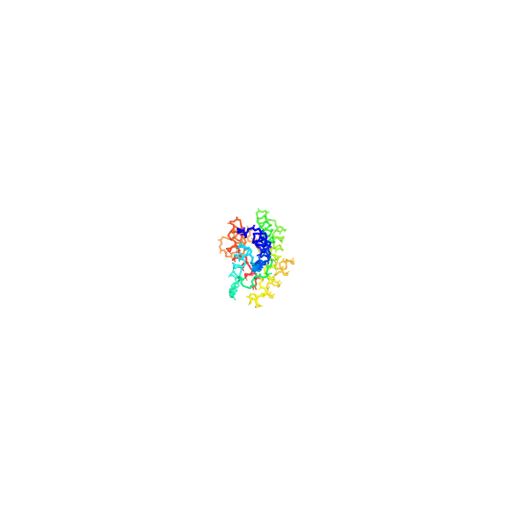.516 -7.424 4.760 1.00 93.88 179 VAL A O 1
ATOM 1386 N N . GLY A 1 180 ? 2.768 -8.570 3.931 1.00 90.94 180 GLY A N 1
ATOM 1387 C CA . GLY A 1 180 ? 3.145 -9.879 4.468 1.00 90.94 180 GLY A CA 1
ATOM 1388 C C . GLY A 1 180 ? 4.581 -10.261 4.110 1.00 90.94 180 GLY A C 1
ATOM 1389 O O . GLY A 1 180 ? 5.391 -10.475 5.005 1.00 90.94 180 GLY A O 1
ATOM 1390 N N . VAL A 1 181 ? 4.933 -10.203 2.822 1.00 88.88 181 VAL A N 1
ATOM 1391 C CA . VAL A 1 181 ? 6.294 -10.485 2.325 1.00 88.88 181 VAL A CA 1
ATOM 1392 C C . VAL A 1 181 ? 7.345 -9.545 2.926 1.00 88.88 181 VAL A C 1
ATOM 1394 O O . VAL A 1 181 ? 8.483 -9.945 3.135 1.00 88.88 181 VAL A O 1
ATOM 1397 N N . LEU A 1 182 ? 6.998 -8.283 3.193 1.00 87.88 182 LEU A N 1
ATOM 1398 C CA . LEU A 1 182 ? 7.923 -7.304 3.777 1.00 87.88 182 LEU A CA 1
ATOM 1399 C C . LEU A 1 182 ? 8.055 -7.405 5.305 1.00 87.88 182 LEU A C 1
ATOM 1401 O O . LEU A 1 182 ? 8.913 -6.727 5.876 1.00 87.88 182 LEU A O 1
ATOM 1405 N N . LEU A 1 183 ? 7.183 -8.168 5.968 1.00 84.88 183 LEU A N 1
ATOM 1406 C CA . LEU A 1 183 ? 7.245 -8.418 7.408 1.00 84.88 183 LEU A CA 1
ATOM 1407 C C . LEU A 1 183 ? 8.079 -9.655 7.771 1.00 84.88 183 LEU A C 1
ATOM 1409 O O . LEU A 1 183 ? 8.495 -9.756 8.928 1.00 84.88 183 LEU A O 1
ATOM 1413 N N . GLU A 1 184 ? 8.309 -10.560 6.817 1.00 73.75 184 GLU A N 1
ATOM 1414 C CA . GLU A 1 184 ? 9.184 -11.737 6.946 1.00 73.75 184 GLU A CA 1
ATOM 1415 C C . GLU A 1 184 ? 10.681 -11.379 6.903 1.00 73.75 184 GLU A C 1
ATOM 1417 O O . GLU A 1 184 ? 11.441 -11.981 7.701 1.00 73.75 184 GLU A O 1
#

Radius of gyration: 28.85 Å; Cα contacts (8 Å, |Δi|>4): 213; chains: 1; bounding box: 109×50×34 Å

Secondary structure (DSSP, 8-state):
----SSTTTTTTSTTSTTSS-------------PPPHHHHHHHHHHHHHTT---S-HHHHTTT-----HHHHHHHHHHHHHHHHT-HHHHHHHHHHHHHHHHHHHHHTTTTT-HHHHHHHHHHHHHHHHTTT-HHHHHHHHHHHT-TTS--HHHHHHHHHHHHHTT-HHHHHHHHHHHHHHHH-